Protein AF-A0A914MHH0-F1 (afdb_monomer_lite)

Sequence (334 aa):
MDLPPDKMRTLRNCDLKKKWDLVCDQRKFSVDHSVPDPSIYLEKLKIYMDRKTLKKKKKYLSGESSTTLLKHIEISLRTNTIDWVRAFLAPQCDGLRVLVDYISFLQDSLFAVLINSSEENGIVPSSSNPDLSYSQTAVNIQFINSSTNVSSGGGQQQQGGGGGTHNQLGTSGGSSTCSLQTNLNNNTNTTMNSSIYSNNRDDLSFTSGKLKNSHNSRKLYSSSKGIDHIDDDIHVGICCLRALLNNKFGVVAVFSNRQAIYCIVRAILHPSFKTKALVLDMLSAIVTLTDGHELVLGAFNKFRSAYNEIFRFQTLVRCFKCPGVNVDFLASCI

Radius of gyration: 26.34 Å; chains: 1; bounding box: 65×80×74 Å

Organism: Meloidogyne incognita (NCBI:txid6306)

pLDDT: mean 71.49, std 29.04, range [21.94, 98.62]

InterPro domains:
  IPR010473 Formin, GTPase-binding domain [PF06371] (1-104)
  IPR010473 Formin, GTPase-binding domain [PF06371] (233-287)
  IPR010473 Formin, GTPase-binding domain [SM01140] (1-288)
  IPR011989 Armadillo-like helical [G3DSA:1.25.10.10] (2-147)
  IPR011989 Armadillo-like helical [G3DSA:1.25.10.10] (171-334)
  IPR014768 Rho GTPase-binding/formin homology 3 (GBD/FH3) domain [PS51232] (1-334)
  IPR016024 Armadillo-type fold [SSF48371] (1-333)
  IPR043592 Formin-like protein, animal [PTHR45857] (1-334)

Foldseek 3Di:
DQDDPVVVVVLVPDDPVVVVVVVVVVVVCVVVPVQDQLQLLLVLLVCLLDPVSCVVCVVVCVPDALLNSLVSLLCCLQPHDLVSVVRCCPPVNVNVVSLLVSLVSLLVVVVVVQQVVVVVPDDDDDDDDPPDPPDDDFRPRDQDAPDDPPDDDDDDDDDDDDDDDDDDDDDDDDDDDDDDDDDDDDDDDDDDDDDDDDDDDDDDDDDDDDDDDDPPPPPPPPDDPHNPCSLSSSLSSLSSLVSLCSHPNSVVVLLVDLSSLLSLVSQCSRNDLVSVLSSLLVLVVQCPDVVSVVSNVVSQVVVCVVRVPPDRCPSVVVLLPDPPRDPSSVVSSD

Secondary structure (DSSP, 8-state):
----HHHHHHHHTS-HHHHHHHHHHHHHHHHH--PPPHHHHHHHHHHHH-HHHHHHHTTTTTT--HHHHHHHHHHHHHHS-HHHHHHHHSTTT-HHHHHHHHHHHHHHHHHHHHHHHHHHT---------S------S----------------------------------------------------------------------------TTGGGSSS--TT---HHHHHHHHHHHHHHHHTSHHHHHHHHH-HHHHHHHHHGGGSS-HHHHHHHHHHHHHHHTSTTHHHHHHHHHHHHHHHTT-SSTTHHHHHHHT-TT--HHHHHHH-

Structure (mmCIF, N/CA/C/O backbone):
data_AF-A0A914MHH0-F1
#
_entry.id   AF-A0A914MHH0-F1
#
loop_
_atom_site.group_PDB
_atom_site.id
_atom_site.type_symbol
_atom_site.label_atom_id
_atom_site.label_alt_id
_atom_site.label_comp_id
_atom_site.label_asym_id
_atom_site.label_entity_id
_atom_site.label_seq_id
_atom_site.pdbx_PDB_ins_code
_atom_site.Cartn_x
_atom_site.Cartn_y
_atom_site.Cartn_z
_atom_site.occupancy
_atom_site.B_iso_or_equiv
_atom_site.auth_seq_id
_atom_site.auth_comp_id
_atom_site.auth_asym_id
_atom_site.auth_atom_id
_atom_site.pdbx_PDB_model_num
ATOM 1 N N . MET A 1 1 ? 14.169 0.284 -15.286 1.00 74.25 1 MET A N 1
ATOM 2 C CA . MET A 1 1 ? 12.928 0.755 -15.932 1.00 74.25 1 MET A CA 1
ATOM 3 C C . MET A 1 1 ? 11.745 -0.219 -15.817 1.00 74.25 1 MET A C 1
ATOM 5 O O . MET A 1 1 ? 10.660 0.224 -16.135 1.00 74.25 1 MET A O 1
ATOM 9 N N . ASP A 1 2 ? 11.906 -1.492 -15.405 1.00 79.69 2 ASP A N 1
ATOM 10 C CA . ASP A 1 2 ? 10.804 -2.477 -15.202 1.00 79.69 2 ASP A CA 1
ATOM 11 C C . ASP A 1 2 ? 9.651 -2.411 -16.232 1.00 79.69 2 ASP A C 1
ATOM 13 O O . ASP A 1 2 ? 8.482 -2.244 -15.903 1.00 79.69 2 ASP A O 1
ATOM 17 N N . LEU A 1 3 ? 10.007 -2.453 -17.521 1.00 85.06 3 LEU A N 1
ATOM 18 C CA . LEU A 1 3 ? 9.061 -2.218 -18.611 1.00 85.06 3 LEU A CA 1
ATOM 19 C C . LEU A 1 3 ? 8.320 -3.504 -19.011 1.00 85.06 3 LEU A C 1
ATOM 21 O O . LEU A 1 3 ? 8.966 -4.548 -19.137 1.00 85.06 3 LEU A O 1
ATOM 25 N N . PRO A 1 4 ? 7.015 -3.419 -19.338 1.00 86.69 4 PRO A N 1
ATOM 26 C CA . PRO A 1 4 ? 6.286 -4.515 -19.967 1.00 86.69 4 PRO A CA 1
ATOM 27 C C . PRO A 1 4 ? 6.939 -4.976 -21.284 1.00 86.69 4 PRO A C 1
ATOM 29 O O . PRO A 1 4 ? 7.529 -4.146 -21.993 1.00 86.69 4 PRO A O 1
ATOM 32 N N . PRO A 1 5 ? 6.788 -6.260 -21.672 1.00 87.69 5 PRO A N 1
ATOM 33 C CA . PRO A 1 5 ? 7.400 -6.812 -22.884 1.00 87.69 5 PRO A CA 1
ATOM 34 C C . PRO A 1 5 ? 7.081 -6.025 -24.160 1.00 87.69 5 PRO A C 1
ATOM 36 O O . PRO A 1 5 ? 7.959 -5.826 -24.997 1.00 87.69 5 PRO A O 1
ATOM 39 N N . ASP A 1 6 ? 5.857 -5.520 -24.298 1.00 88.00 6 ASP A N 1
ATOM 40 C CA . ASP A 1 6 ? 5.432 -4.776 -25.490 1.00 88.00 6 ASP A CA 1
ATOM 41 C C . ASP A 1 6 ? 6.139 -3.428 -25.606 1.00 88.00 6 ASP A C 1
ATOM 43 O O . ASP A 1 6 ? 6.690 -3.100 -26.656 1.00 88.00 6 ASP A O 1
ATOM 47 N N . LYS A 1 7 ? 6.243 -2.687 -24.496 1.00 89.31 7 LYS A N 1
ATOM 48 C CA . LYS A 1 7 ? 6.995 -1.424 -24.457 1.00 89.31 7 LYS A CA 1
ATOM 49 C C . LYS A 1 7 ? 8.484 -1.655 -24.721 1.00 89.31 7 LYS A C 1
ATOM 51 O O . LYS A 1 7 ? 9.129 -0.845 -25.384 1.00 89.31 7 LYS A O 1
ATOM 56 N N . MET A 1 8 ? 9.029 -2.779 -24.251 1.00 89.56 8 MET A N 1
ATOM 57 C CA . MET A 1 8 ? 10.409 -3.169 -24.539 1.00 89.56 8 MET A CA 1
ATOM 58 C C . MET A 1 8 ? 10.618 -3.478 -26.027 1.00 89.56 8 MET A C 1
ATOM 60 O O . MET A 1 8 ? 11.634 -3.066 -26.585 1.00 89.56 8 MET A O 1
ATOM 64 N N . ARG A 1 9 ? 9.669 -4.160 -26.682 1.00 91.50 9 ARG A N 1
ATOM 65 C CA . ARG A 1 9 ? 9.704 -4.410 -28.133 1.00 91.50 9 ARG A CA 1
ATOM 66 C C . ARG A 1 9 ? 9.695 -3.104 -28.924 1.00 91.50 9 ARG A C 1
ATOM 68 O O . ARG A 1 9 ? 10.544 -2.929 -29.793 1.00 91.50 9 ARG A O 1
ATOM 75 N N . THR A 1 10 ? 8.833 -2.155 -28.562 1.00 90.44 10 THR A N 1
ATOM 76 C CA . THR A 1 10 ? 8.811 -0.823 -29.187 1.00 90.44 10 THR A CA 1
ATOM 77 C C . THR A 1 10 ? 10.157 -0.110 -29.055 1.00 90.44 10 THR A C 1
ATOM 79 O O . THR A 1 10 ? 10.695 0.363 -30.052 1.00 90.44 10 THR A O 1
ATOM 82 N N . LEU A 1 11 ? 10.760 -0.100 -27.858 1.00 89.12 11 LEU A N 1
ATOM 83 C CA . LEU A 1 11 ? 12.078 0.516 -27.640 1.00 89.12 11 LEU A CA 1
ATOM 84 C C . LEU A 1 11 ? 13.208 -0.177 -28.414 1.00 89.12 11 LEU A C 1
ATOM 86 O O . LEU A 1 11 ? 14.137 0.485 -28.881 1.00 89.12 11 LEU A O 1
ATOM 90 N N . ARG A 1 12 ? 13.143 -1.504 -28.588 1.00 90.44 12 ARG A N 1
ATOM 91 C CA . ARG A 1 12 ? 14.119 -2.246 -29.404 1.00 90.44 12 ARG A CA 1
ATOM 92 C C . ARG A 1 12 ? 14.071 -1.841 -30.873 1.00 90.44 12 ARG A C 1
ATOM 94 O O . ARG A 1 12 ? 15.119 -1.866 -31.513 1.00 90.44 12 ARG A O 1
ATOM 101 N N . ASN A 1 13 ? 12.919 -1.406 -31.370 1.00 91.94 13 ASN A N 1
ATOM 102 C CA . ASN A 1 13 ? 12.745 -0.986 -32.759 1.00 91.94 13 ASN A CA 1
ATOM 103 C C . ASN A 1 13 ? 13.069 0.500 -32.996 1.00 91.94 13 ASN A C 1
ATOM 105 O O . ASN A 1 13 ? 13.054 0.944 -34.137 1.00 91.94 13 ASN A O 1
ATOM 109 N N . CYS A 1 14 ? 13.385 1.277 -31.954 1.00 90.56 14 CYS A N 1
ATOM 110 C CA . CYS A 1 14 ? 13.769 2.679 -32.116 1.00 90.56 14 CYS A CA 1
ATOM 111 C C . CYS A 1 14 ? 15.132 2.852 -32.806 1.00 90.56 14 CYS A C 1
ATOM 113 O O . CYS A 1 14 ? 16.043 2.027 -32.657 1.00 90.56 14 CYS A O 1
ATOM 115 N N . ASP A 1 15 ? 15.277 3.994 -33.481 1.00 94.56 15 ASP A N 1
ATOM 116 C CA . ASP A 1 15 ? 16.518 4.437 -34.117 1.00 94.56 15 ASP A CA 1
ATOM 117 C C . ASP A 1 15 ? 17.686 4.460 -33.123 1.00 94.56 15 ASP A C 1
ATOM 119 O O . ASP A 1 15 ? 17.524 4.802 -31.945 1.00 94.56 15 ASP A O 1
ATOM 123 N N . LEU A 1 16 ? 18.891 4.150 -33.608 1.00 93.31 16 LEU A N 1
ATOM 124 C CA . LEU A 1 16 ? 20.086 4.067 -32.764 1.00 93.31 16 LEU A CA 1
ATOM 125 C C . LEU A 1 16 ? 20.397 5.396 -32.053 1.00 93.31 16 LEU A C 1
ATOM 127 O O . LEU A 1 16 ? 20.808 5.387 -30.896 1.00 93.31 16 LEU A O 1
ATOM 131 N N . LYS A 1 17 ? 20.115 6.534 -32.704 1.00 94.06 17 LYS A N 1
ATOM 132 C CA . LYS A 1 17 ? 20.282 7.873 -32.122 1.00 94.06 17 LYS A CA 1
ATOM 133 C C . LYS A 1 17 ? 19.394 8.084 -30.892 1.00 94.06 17 LYS A C 1
ATOM 135 O O . LYS A 1 17 ? 19.901 8.430 -29.836 1.00 94.06 17 LYS A O 1
ATOM 140 N N . LYS A 1 18 ? 18.101 7.759 -30.990 1.00 92.50 18 LYS A N 1
ATOM 141 C CA . LYS A 1 18 ? 17.155 7.878 -29.865 1.00 92.50 18 LYS A CA 1
ATOM 142 C C . LYS A 1 18 ? 17.529 6.958 -28.702 1.00 92.50 18 LYS A C 1
ATOM 144 O O . LYS A 1 18 ? 17.364 7.327 -27.545 1.00 92.50 18 LYS A O 1
ATOM 149 N N . LYS A 1 19 ? 18.047 5.760 -29.001 1.00 93.00 19 LYS A N 1
ATOM 150 C CA . LYS A 1 19 ? 18.575 4.847 -27.973 1.00 93.00 19 LYS A CA 1
ATOM 151 C C . LYS A 1 19 ? 19.789 5.443 -27.263 1.00 93.00 19 LYS A C 1
ATOM 153 O O . LYS A 1 19 ? 19.888 5.311 -26.049 1.00 93.00 19 LYS A O 1
ATOM 158 N N . TRP A 1 20 ? 20.693 6.086 -28.002 1.00 93.06 20 TRP A N 1
ATOM 159 C CA . TRP A 1 20 ? 21.859 6.749 -27.423 1.00 93.06 20 TRP A CA 1
ATOM 160 C C . TRP A 1 20 ? 21.465 7.944 -26.552 1.00 93.06 20 TRP A C 1
ATOM 162 O O . TRP A 1 20 ? 21.925 8.035 -25.416 1.00 93.06 20 TRP A O 1
ATOM 172 N N . ASP A 1 21 ? 20.545 8.784 -27.032 1.00 92.88 21 ASP A N 1
ATOM 173 C CA . ASP A 1 21 ? 20.006 9.912 -26.266 1.00 92.88 21 ASP A CA 1
ATOM 174 C C . ASP A 1 21 ? 19.398 9.425 -24.936 1.00 92.88 21 ASP A C 1
ATOM 176 O O . ASP A 1 21 ? 19.736 9.944 -23.873 1.00 92.88 21 ASP A O 1
ATOM 180 N N . LEU A 1 22 ? 18.623 8.331 -24.962 1.00 90.88 22 LEU A N 1
ATOM 181 C CA . LEU A 1 22 ? 18.063 7.705 -23.757 1.00 90.88 22 LEU A CA 1
ATOM 182 C C . LEU A 1 22 ? 19.142 7.230 -22.765 1.00 90.88 22 LEU A C 1
ATOM 184 O O . LEU A 1 22 ? 18.973 7.365 -21.553 1.00 90.88 22 LEU A O 1
ATOM 188 N N . VAL A 1 23 ? 20.252 6.667 -23.254 1.00 90.56 23 VAL A N 1
ATOM 189 C CA . VAL A 1 23 ? 21.384 6.251 -22.404 1.00 90.56 23 VAL A CA 1
ATOM 190 C C . VAL A 1 23 ? 22.061 7.468 -21.771 1.00 90.56 23 VAL A C 1
ATOM 192 O O . VAL A 1 23 ? 22.383 7.441 -20.580 1.00 90.56 23 VAL A O 1
ATOM 195 N N . CYS A 1 24 ? 22.262 8.540 -22.541 1.00 91.06 24 CYS A N 1
ATOM 196 C CA . CYS A 1 24 ? 22.819 9.792 -22.039 1.00 91.06 24 CYS A CA 1
ATOM 197 C C . CYS A 1 24 ? 21.930 10.412 -20.956 1.00 91.06 24 CYS A C 1
ATOM 199 O O . CYS A 1 24 ? 22.440 10.782 -19.898 1.00 91.06 24 CYS A O 1
ATOM 201 N N . ASP A 1 25 ? 20.621 10.479 -21.187 1.00 88.94 25 ASP A N 1
ATOM 202 C CA . ASP A 1 25 ? 19.660 11.045 -20.239 1.00 88.94 25 ASP A CA 1
ATOM 203 C C . ASP A 1 25 ? 19.580 10.223 -18.952 1.00 88.94 25 ASP A C 1
ATOM 205 O O . ASP A 1 25 ? 19.613 10.786 -17.858 1.00 88.94 25 ASP A O 1
ATOM 209 N N . GLN A 1 26 ? 19.587 8.890 -19.055 1.00 85.12 26 GLN A N 1
ATOM 210 C CA . GLN A 1 26 ? 19.632 8.016 -17.883 1.00 85.12 26 GLN A CA 1
ATOM 211 C C . GLN A 1 26 ? 20.888 8.265 -17.039 1.00 85.12 26 GLN A C 1
ATOM 213 O O . GLN A 1 26 ? 20.809 8.306 -15.811 1.00 85.12 26 GLN A O 1
ATOM 218 N N . ARG A 1 27 ? 22.051 8.439 -17.681 1.00 83.69 27 ARG A N 1
ATOM 219 C CA . ARG A 1 27 ? 23.312 8.697 -16.977 1.00 83.69 27 ARG A CA 1
ATOM 220 C C . ARG A 1 27 ? 23.320 10.071 -16.313 1.00 83.69 27 ARG A C 1
ATOM 222 O O . ARG A 1 27 ? 23.748 10.162 -15.168 1.00 83.69 27 ARG A O 1
ATOM 229 N N . LYS A 1 28 ? 22.827 11.107 -17.000 1.00 84.00 28 LYS A N 1
ATOM 230 C CA . LYS A 1 28 ? 22.661 12.453 -16.427 1.00 84.00 28 LYS A CA 1
ATOM 231 C C . LYS A 1 28 ? 21.746 12.413 -15.209 1.00 84.00 28 LYS A C 1
ATOM 233 O O . LYS A 1 28 ? 22.135 12.883 -14.150 1.00 84.00 28 LYS A O 1
ATOM 238 N N . PHE A 1 29 ? 20.593 11.753 -15.319 1.00 78.88 29 PHE A N 1
ATOM 239 C CA . PHE A 1 29 ? 19.670 11.604 -14.197 1.00 78.88 29 PHE A CA 1
ATOM 240 C C . PHE A 1 29 ? 20.336 10.928 -12.990 1.00 78.88 29 PHE A C 1
ATOM 242 O O . PHE A 1 29 ? 20.221 11.422 -11.875 1.00 78.88 29 PHE A O 1
ATOM 249 N N . SER A 1 30 ? 21.095 9.847 -13.200 1.00 73.31 30 SER A N 1
ATOM 250 C CA . SER A 1 30 ? 21.818 9.168 -12.115 1.00 73.31 30 SER A CA 1
ATOM 251 C C . SER A 1 30 ? 22.917 10.013 -11.460 1.00 73.31 30 SER A C 1
ATOM 253 O O . SER A 1 30 ? 23.218 9.784 -10.292 1.00 73.31 30 SER A O 1
ATOM 255 N N . VAL A 1 31 ? 23.527 10.952 -12.189 1.00 72.81 31 VAL A N 1
ATOM 256 C CA . VAL A 1 31 ? 24.575 11.844 -11.661 1.00 72.81 31 VAL A CA 1
ATOM 257 C C . VAL A 1 31 ? 23.965 13.045 -10.938 1.00 72.81 31 VAL A C 1
ATOM 259 O O . VAL A 1 31 ? 24.390 13.369 -9.833 1.00 72.81 31 VAL A O 1
ATOM 262 N N . ASP A 1 32 ? 22.949 13.668 -11.532 1.00 71.88 32 ASP A N 1
ATOM 263 C CA . ASP A 1 32 ? 22.366 14.917 -11.033 1.00 71.88 32 ASP A CA 1
ATOM 264 C C . ASP A 1 32 ? 21.344 14.684 -9.907 1.00 71.88 32 ASP A C 1
ATOM 266 O O . ASP A 1 32 ? 21.132 15.555 -9.066 1.00 71.88 32 ASP A O 1
ATOM 270 N N . HIS A 1 33 ? 20.702 13.511 -9.872 1.00 69.19 33 HIS A N 1
ATOM 271 C CA . HIS A 1 33 ? 19.617 13.192 -8.940 1.00 69.19 33 HIS A CA 1
ATOM 272 C C . HIS A 1 33 ? 19.986 11.967 -8.096 1.00 69.19 33 HIS A C 1
ATOM 274 O O . HIS A 1 33 ? 19.435 10.876 -8.259 1.00 69.19 33 HIS A O 1
ATOM 280 N N . SER A 1 34 ? 20.931 12.150 -7.169 1.00 74.94 34 SER A N 1
ATOM 281 C CA . SER A 1 34 ? 21.233 11.137 -6.153 1.00 74.94 34 SER A CA 1
ATOM 282 C C . SER A 1 34 ? 20.063 11.032 -5.175 1.00 74.94 34 SER A C 1
ATOM 284 O O . SER A 1 34 ? 19.890 11.863 -4.280 1.00 74.94 34 SER A O 1
ATOM 286 N N . VAL A 1 35 ? 19.215 10.025 -5.378 1.00 80.81 35 VAL A N 1
ATOM 287 C CA . VAL A 1 35 ? 18.130 9.712 -4.448 1.00 80.81 35 VAL A CA 1
ATOM 288 C C . VAL A 1 35 ? 18.740 9.147 -3.159 1.00 80.81 35 VAL A C 1
ATOM 290 O O . VAL A 1 35 ? 19.570 8.239 -3.241 1.00 80.81 35 VAL A O 1
ATOM 293 N N . PRO A 1 36 ? 18.312 9.620 -1.974 1.00 87.50 36 PRO A N 1
ATOM 294 C CA . PRO A 1 36 ? 18.713 9.037 -0.702 1.00 87.50 36 PRO A CA 1
ATOM 295 C C . PRO A 1 36 ? 18.494 7.518 -0.642 1.00 87.50 36 PRO A C 1
ATOM 297 O O . PRO A 1 36 ? 17.533 6.971 -1.199 1.00 87.50 36 PRO A O 1
ATOM 300 N N . ASP A 1 37 ? 19.383 6.841 0.083 1.00 91.69 37 ASP A N 1
ATOM 301 C CA . ASP A 1 37 ? 19.269 5.409 0.342 1.00 91.69 37 ASP A CA 1
ATOM 302 C C . ASP A 1 37 ? 17.953 5.087 1.087 1.00 91.69 37 ASP A C 1
ATOM 304 O O . ASP A 1 37 ? 17.556 5.851 1.979 1.00 91.69 37 ASP A O 1
ATOM 308 N N . PRO A 1 38 ? 17.273 3.963 0.769 1.00 94.81 38 PRO A N 1
ATOM 309 C CA . PRO A 1 38 ? 16.060 3.533 1.462 1.00 94.81 38 PRO A CA 1
ATOM 310 C C . PRO A 1 38 ? 16.153 3.580 2.992 1.00 94.81 38 PRO A C 1
ATOM 312 O O . PRO A 1 38 ? 15.187 3.963 3.657 1.00 94.81 38 PRO A O 1
ATOM 315 N N . SER A 1 39 ? 17.311 3.230 3.562 1.00 94.19 39 SER A N 1
ATOM 316 C CA . SER A 1 39 ? 17.534 3.188 5.011 1.00 94.19 39 SER A CA 1
ATOM 317 C C . SER A 1 39 ? 17.283 4.531 5.701 1.00 94.19 39 SER A C 1
ATOM 319 O O . SER A 1 39 ? 16.745 4.547 6.809 1.00 94.19 39 SER A O 1
ATOM 321 N N . ILE A 1 40 ? 17.575 5.651 5.032 1.00 93.56 40 ILE A N 1
ATOM 322 C CA . ILE A 1 40 ? 17.387 7.006 5.570 1.00 93.56 40 ILE A CA 1
ATOM 323 C C . ILE A 1 40 ? 15.898 7.276 5.807 1.00 93.56 40 ILE A C 1
ATOM 325 O O . ILE A 1 40 ? 15.501 7.774 6.865 1.00 93.56 40 ILE A O 1
ATOM 329 N N . TYR A 1 41 ? 15.053 6.913 4.841 1.00 95.19 41 TYR A N 1
ATOM 330 C CA . TYR A 1 41 ? 13.606 7.059 4.974 1.00 95.19 41 TYR A CA 1
ATOM 331 C C . TYR A 1 41 ? 13.049 6.142 6.068 1.00 95.19 41 TYR A C 1
ATOM 333 O O . TYR A 1 41 ? 12.217 6.559 6.876 1.00 95.19 41 TYR A O 1
ATOM 341 N N . LEU A 1 42 ? 13.537 4.902 6.126 1.00 95.50 42 LEU A N 1
ATOM 342 C CA . LEU A 1 42 ? 13.076 3.894 7.080 1.00 95.50 42 LEU A CA 1
ATOM 343 C C . LEU A 1 42 ? 13.483 4.211 8.523 1.00 95.50 42 LEU A C 1
ATOM 345 O O . LEU A 1 42 ? 12.706 3.948 9.441 1.00 95.50 42 LEU A O 1
ATOM 349 N N . GLU A 1 43 ? 14.663 4.794 8.753 1.00 93.44 43 GLU A N 1
ATOM 350 C CA . GLU A 1 43 ? 15.066 5.251 10.087 1.00 93.44 43 GLU A CA 1
ATOM 351 C C . GLU A 1 43 ? 14.124 6.349 10.590 1.00 93.44 43 GLU A C 1
ATOM 353 O O . GLU A 1 43 ? 13.625 6.267 11.715 1.00 93.44 43 GLU A O 1
ATOM 358 N N . LYS A 1 44 ? 13.809 7.334 9.740 1.00 93.06 44 LYS A N 1
ATOM 359 C CA . LYS A 1 44 ? 12.828 8.373 10.070 1.00 93.06 44 LYS A CA 1
ATOM 360 C C . LYS A 1 44 ? 11.445 7.780 10.342 1.00 93.06 44 LYS A C 1
ATOM 362 O O . LYS A 1 44 ? 10.816 8.153 11.329 1.00 93.06 44 LYS A O 1
ATOM 367 N N . LEU A 1 45 ? 10.992 6.820 9.530 1.00 93.56 45 LEU A N 1
ATOM 368 C CA . LEU A 1 45 ? 9.680 6.188 9.698 1.00 93.56 45 LEU A CA 1
ATOM 369 C C . LEU A 1 45 ? 9.566 5.459 11.047 1.00 93.56 45 LEU A C 1
ATOM 371 O O . LEU A 1 45 ? 8.571 5.616 11.754 1.00 93.56 45 LEU A O 1
ATOM 375 N N . LYS A 1 46 ? 10.626 4.753 11.467 1.00 92.94 46 LYS A N 1
ATOM 376 C CA . LYS A 1 46 ? 10.705 4.101 12.788 1.00 92.94 46 LYS A CA 1
ATOM 377 C C . LYS A 1 46 ? 10.578 5.096 13.947 1.00 92.94 46 LYS A C 1
ATOM 379 O O . LYS A 1 46 ? 9.991 4.759 14.972 1.00 92.94 46 LYS A O 1
ATOM 384 N N . ILE A 1 47 ? 11.080 6.326 13.798 1.00 91.69 47 ILE A N 1
ATOM 385 C CA . ILE A 1 47 ? 10.955 7.372 14.830 1.00 91.69 47 ILE A CA 1
ATOM 386 C C . ILE A 1 47 ? 9.489 7.790 15.024 1.00 91.69 47 ILE A C 1
ATOM 388 O O . ILE A 1 47 ? 9.078 8.047 16.156 1.00 91.69 47 ILE A O 1
ATOM 392 N N . TYR A 1 48 ? 8.680 7.824 13.959 1.00 89.50 48 TYR A N 1
ATOM 393 C CA . TYR A 1 48 ? 7.250 8.143 14.075 1.00 89.50 48 TYR A CA 1
ATOM 394 C C . TYR A 1 48 ? 6.435 7.047 14.775 1.00 89.50 48 TYR A C 1
ATOM 396 O O . TYR A 1 48 ? 5.381 7.349 15.330 1.00 89.50 48 TYR A O 1
ATOM 404 N N . MET A 1 49 ? 6.918 5.800 14.802 1.00 88.00 49 MET A N 1
ATOM 405 C CA . MET A 1 49 ? 6.232 4.693 15.484 1.00 88.00 49 MET A CA 1
ATOM 406 C C . MET A 1 49 ? 6.338 4.767 17.010 1.00 88.00 49 MET A C 1
ATOM 408 O O . MET A 1 49 ? 5.406 4.376 17.711 1.00 88.00 49 MET A O 1
ATOM 412 N N . ASP A 1 50 ? 7.447 5.278 17.555 1.00 85.19 50 ASP A N 1
ATOM 413 C CA . ASP A 1 50 ? 7.632 5.392 19.005 1.00 85.19 50 ASP A CA 1
ATOM 414 C C . ASP A 1 50 ? 7.535 6.847 19.477 1.00 85.19 50 ASP A C 1
ATOM 416 O O . ASP A 1 50 ? 8.467 7.646 19.344 1.00 85.19 50 ASP A O 1
ATOM 420 N N . ARG A 1 51 ? 6.429 7.161 20.166 1.00 74.62 51 ARG A N 1
ATOM 421 C CA . ARG A 1 51 ? 6.159 8.477 20.769 1.00 74.62 51 ARG A CA 1
ATOM 422 C C . ARG A 1 51 ? 7.286 8.979 21.680 1.00 74.62 51 ARG A C 1
ATOM 424 O O . ARG A 1 51 ? 7.491 10.192 21.776 1.00 74.62 51 ARG A O 1
ATOM 431 N N . LYS A 1 52 ? 8.005 8.094 22.382 1.00 79.44 52 LYS A N 1
ATOM 432 C CA . LYS A 1 52 ? 9.135 8.484 23.241 1.00 79.44 52 LYS A CA 1
ATOM 433 C C . LYS A 1 52 ? 10.330 8.914 22.395 1.00 79.44 52 LYS A C 1
ATOM 435 O O . LYS A 1 52 ? 10.957 9.927 22.710 1.00 79.44 52 LYS A O 1
ATOM 440 N N . THR A 1 53 ? 10.628 8.182 21.323 1.00 80.12 53 THR A N 1
ATOM 441 C CA . THR A 1 53 ? 11.716 8.535 20.399 1.00 80.12 53 THR A CA 1
ATOM 442 C C . THR A 1 53 ? 11.397 9.783 19.588 1.00 80.12 53 THR A C 1
ATOM 444 O O . THR A 1 53 ? 12.272 10.636 19.459 1.00 80.12 53 THR A O 1
ATOM 447 N N . LEU A 1 54 ? 10.145 9.965 19.160 1.00 81.25 54 LEU A N 1
ATOM 448 C CA . LEU A 1 54 ? 9.688 11.139 18.418 1.00 81.25 54 LEU A CA 1
ATOM 449 C C . LEU A 1 54 ? 9.962 12.443 19.181 1.00 81.25 54 LEU A C 1
ATOM 451 O O . LEU A 1 54 ? 10.477 13.406 18.617 1.00 81.25 54 LEU A O 1
ATOM 455 N N . LYS A 1 55 ? 9.698 12.462 20.496 1.00 78.44 55 LYS A N 1
ATOM 456 C CA . LYS A 1 55 ? 9.994 13.624 21.355 1.00 78.44 55 LYS A CA 1
ATOM 457 C C . LYS A 1 55 ? 11.493 13.913 21.464 1.00 78.44 55 LYS A C 1
ATOM 459 O O . LYS A 1 55 ? 11.880 15.076 21.495 1.00 78.44 55 LYS A O 1
ATOM 464 N N . LYS A 1 56 ? 12.331 12.872 21.515 1.00 82.38 56 LYS A N 1
ATOM 465 C CA . LYS A 1 56 ? 13.792 12.996 21.662 1.00 82.38 56 LYS A CA 1
ATOM 466 C C . LYS A 1 56 ? 14.490 13.365 20.351 1.00 82.38 56 LYS A C 1
ATOM 468 O O . LYS A 1 56 ? 15.421 14.162 20.358 1.00 82.38 56 LYS A O 1
ATOM 473 N N . LYS A 1 57 ? 14.038 12.802 19.230 1.00 82.81 57 LYS A N 1
ATOM 474 C CA . LYS A 1 57 ? 14.665 12.925 17.906 1.00 82.81 57 LYS A CA 1
ATOM 475 C C . LYS A 1 57 ? 13.934 13.892 16.967 1.00 82.81 57 LYS A C 1
ATOM 477 O O . LYS A 1 57 ? 14.211 13.901 15.775 1.00 82.81 57 LYS A O 1
ATOM 482 N N . LYS A 1 58 ? 13.059 14.770 17.472 1.00 79.38 58 LYS A N 1
ATOM 483 C CA . LYS A 1 58 ? 12.311 15.729 16.634 1.00 79.38 58 LYS A CA 1
ATOM 484 C C . LYS A 1 58 ? 13.205 16.591 15.727 1.00 79.38 58 LYS A C 1
ATOM 486 O O . LYS A 1 58 ? 12.827 16.868 14.596 1.00 79.38 58 LYS A O 1
ATOM 491 N N . LYS A 1 59 ? 14.401 16.978 16.194 1.00 81.69 59 LYS A N 1
ATOM 492 C CA . LYS A 1 59 ? 15.384 17.728 15.386 1.00 81.69 59 LYS A CA 1
ATOM 493 C C . LYS A 1 59 ? 15.926 16.923 14.196 1.00 81.69 59 LYS A C 1
ATOM 495 O O . LYS A 1 59 ? 16.184 17.509 13.157 1.00 81.69 59 LYS A O 1
ATOM 500 N N . TYR A 1 60 ? 16.063 15.602 14.335 1.00 82.19 60 TYR A N 1
ATOM 501 C CA . TYR A 1 60 ? 16.569 14.711 13.280 1.00 82.19 60 TYR A CA 1
ATOM 502 C C . TYR A 1 60 ? 15.582 14.558 12.111 1.00 82.19 60 TYR A C 1
ATOM 504 O O . TYR A 1 60 ? 15.982 14.298 10.983 1.00 82.19 60 TYR A O 1
ATOM 512 N N . LEU A 1 61 ? 14.288 14.768 12.362 1.00 83.00 61 LEU A N 1
ATOM 513 C CA . LEU A 1 61 ? 13.257 14.750 11.323 1.00 83.00 61 LEU A CA 1
ATOM 514 C C . LEU A 1 61 ? 13.275 16.008 10.442 1.00 83.00 61 LEU A C 1
ATOM 516 O O . LEU A 1 61 ? 12.530 16.077 9.472 1.00 83.00 61 LEU A O 1
ATOM 520 N N . SER A 1 62 ? 14.099 17.009 10.771 1.00 81.12 62 SER A N 1
ATOM 521 C CA . SER A 1 62 ? 14.252 18.250 9.998 1.00 81.12 62 SER A CA 1
ATOM 522 C C . SER A 1 62 ? 12.935 18.989 9.714 1.00 81.12 62 SER A C 1
ATOM 524 O O . SER A 1 62 ? 12.834 19.727 8.741 1.00 81.12 62 SER A O 1
ATOM 526 N N . GLY A 1 63 ? 11.912 18.792 10.553 1.00 80.56 63 GLY A N 1
ATOM 527 C CA . GLY A 1 63 ? 10.582 19.382 10.362 1.00 80.56 63 GLY A CA 1
ATOM 528 C C . GLY A 1 63 ? 9.722 18.718 9.280 1.00 80.56 63 GLY A C 1
ATOM 529 O O . GLY A 1 63 ? 8.612 19.185 9.045 1.00 80.56 63 GLY A O 1
ATOM 530 N N . GLU A 1 64 ? 10.189 17.636 8.653 1.00 87.94 64 GLU A N 1
ATOM 531 C CA . GLU A 1 64 ? 9.388 16.815 7.741 1.00 87.94 64 GLU A CA 1
ATOM 532 C C . GLU A 1 64 ? 8.217 16.171 8.510 1.00 87.94 64 GLU A C 1
ATOM 534 O O . GLU A 1 64 ? 8.346 15.831 9.691 1.00 87.94 64 GLU A O 1
ATOM 539 N N . SER A 1 65 ? 7.050 16.037 7.875 1.00 90.75 65 SER A N 1
ATOM 540 C CA . SER A 1 65 ? 5.905 15.310 8.441 1.00 90.75 65 SER A CA 1
ATOM 541 C C . SER A 1 65 ? 5.953 13.832 8.046 1.00 90.75 65 SER A C 1
ATOM 543 O O . SER A 1 65 ? 6.578 13.469 7.045 1.00 90.75 65 SER A O 1
ATOM 545 N N . SER A 1 66 ? 5.257 12.973 8.797 1.00 92.81 66 SER A N 1
ATOM 546 C CA . SER A 1 66 ? 5.122 11.550 8.456 1.00 92.81 66 SER A CA 1
ATOM 547 C C . SER A 1 66 ? 4.521 11.346 7.062 1.00 92.81 66 SER A C 1
ATOM 549 O O . SER A 1 66 ? 5.030 10.542 6.283 1.00 92.81 66 SER A O 1
ATOM 551 N N . THR A 1 67 ? 3.512 12.141 6.703 1.00 94.00 67 THR A N 1
ATOM 552 C CA . THR A 1 67 ? 2.844 12.071 5.398 1.00 94.00 67 THR A CA 1
ATOM 553 C C . THR A 1 67 ? 3.776 12.434 4.252 1.00 94.00 67 THR A C 1
ATOM 555 O O . THR A 1 67 ? 3.779 11.767 3.218 1.00 94.00 67 THR A O 1
ATOM 558 N N . THR A 1 68 ? 4.589 13.482 4.411 1.00 94.06 68 THR A N 1
ATOM 559 C CA . THR A 1 68 ? 5.565 13.884 3.389 1.00 94.06 68 THR A CA 1
ATOM 560 C C . THR A 1 68 ? 6.651 12.825 3.232 1.00 94.06 68 THR A C 1
ATOM 562 O O . THR A 1 68 ? 6.973 12.448 2.106 1.00 94.06 68 THR A O 1
ATOM 565 N N . LEU A 1 69 ? 7.137 12.266 4.344 1.00 95.06 69 LEU A N 1
ATOM 566 C CA . LEU A 1 69 ? 8.091 11.163 4.322 1.00 95.06 69 LEU A CA 1
ATOM 567 C C . LEU A 1 69 ? 7.532 9.943 3.571 1.00 95.06 69 LEU A C 1
ATOM 569 O O . LEU A 1 69 ? 8.205 9.387 2.704 1.00 95.06 69 LEU A O 1
ATOM 573 N N . LEU A 1 70 ? 6.290 9.547 3.861 1.00 96.56 70 LEU A N 1
ATOM 574 C CA . LEU A 1 70 ? 5.615 8.459 3.155 1.00 96.56 70 LEU A CA 1
ATOM 575 C C . LEU A 1 70 ? 5.425 8.760 1.666 1.00 96.56 70 LEU A C 1
ATOM 577 O O . LEU A 1 70 ? 5.612 7.864 0.848 1.00 96.56 70 LEU A O 1
ATOM 581 N N . LYS A 1 71 ? 5.108 10.006 1.293 1.00 96.56 71 LYS A N 1
ATOM 582 C CA . LYS A 1 71 ? 5.019 10.416 -0.118 1.00 96.56 71 LYS A CA 1
ATOM 583 C C . LYS A 1 71 ? 6.370 10.288 -0.818 1.00 96.56 71 LYS A C 1
ATOM 585 O O . LYS A 1 71 ? 6.421 9.795 -1.939 1.00 96.56 71 LYS A O 1
ATOM 590 N N . HIS A 1 72 ? 7.468 10.664 -0.163 1.00 96.06 72 HIS A N 1
ATOM 591 C CA . HIS A 1 72 ? 8.810 10.463 -0.714 1.00 96.06 72 HIS A CA 1
ATOM 592 C C . HIS A 1 72 ? 9.134 8.976 -0.916 1.00 96.06 72 HIS A C 1
ATOM 594 O O . HIS A 1 72 ? 9.716 8.618 -1.943 1.00 96.06 72 HIS A O 1
ATOM 600 N N . ILE A 1 73 ? 8.715 8.107 0.012 1.00 97.31 73 ILE A N 1
ATOM 601 C CA . ILE A 1 73 ? 8.843 6.649 -0.133 1.00 97.31 73 ILE A CA 1
ATOM 602 C C . ILE A 1 73 ? 7.990 6.142 -1.307 1.00 97.31 73 ILE A C 1
ATOM 604 O O . ILE A 1 73 ? 8.510 5.413 -2.146 1.00 97.31 73 ILE A O 1
ATOM 608 N N . GLU A 1 74 ? 6.716 6.541 -1.408 1.00 97.81 74 GLU A N 1
ATOM 609 C CA . GLU A 1 74 ? 5.812 6.144 -2.503 1.00 97.81 74 GLU A CA 1
ATOM 610 C C . GLU A 1 74 ? 6.394 6.507 -3.866 1.00 97.81 74 GLU A C 1
ATOM 612 O O . GLU A 1 74 ? 6.505 5.649 -4.744 1.00 97.81 74 GLU A O 1
ATOM 617 N N . ILE A 1 75 ? 6.814 7.766 -4.021 1.00 95.75 75 ILE A N 1
ATOM 618 C CA . ILE A 1 75 ? 7.389 8.265 -5.267 1.00 95.75 75 ILE A CA 1
ATOM 619 C C . ILE A 1 75 ? 8.639 7.451 -5.597 1.00 95.75 75 ILE A C 1
ATOM 621 O O . ILE A 1 75 ? 8.755 6.939 -6.708 1.00 95.75 75 ILE A O 1
ATOM 625 N N . SER A 1 76 ? 9.526 7.252 -4.618 1.00 95.56 76 SER A N 1
ATOM 626 C CA . SER A 1 76 ? 10.764 6.492 -4.805 1.00 95.56 76 SER A CA 1
ATOM 627 C C . SER A 1 76 ? 10.508 5.049 -5.239 1.00 95.56 76 SER A C 1
ATOM 629 O O . SER A 1 76 ? 11.166 4.561 -6.156 1.00 95.56 76 SER A O 1
ATOM 631 N N . LEU A 1 77 ? 9.515 4.378 -4.649 1.00 96.62 77 LEU A N 1
ATOM 632 C CA . LEU A 1 77 ? 9.121 3.018 -5.029 1.00 96.62 77 LEU A CA 1
ATOM 633 C C . LEU A 1 77 ? 8.579 2.939 -6.462 1.00 96.62 77 LEU A C 1
ATOM 635 O O . LEU A 1 77 ? 8.776 1.928 -7.134 1.00 96.62 77 LEU A O 1
ATOM 639 N N . ARG A 1 78 ? 7.903 3.991 -6.936 1.00 94.88 78 ARG A N 1
ATOM 640 C CA . ARG A 1 78 ? 7.266 4.023 -8.258 1.00 94.88 78 ARG A CA 1
ATOM 641 C C . ARG A 1 78 ? 8.193 4.492 -9.379 1.00 94.88 78 ARG A C 1
ATOM 643 O O . ARG A 1 78 ? 8.043 4.022 -10.505 1.00 94.88 78 ARG A O 1
ATOM 650 N N . THR A 1 79 ? 9.089 5.445 -9.122 1.00 92.00 79 THR A N 1
ATOM 651 C CA . THR A 1 79 ? 9.841 6.137 -10.188 1.00 92.00 79 THR A CA 1
ATOM 652 C C . THR A 1 79 ? 11.322 5.801 -10.246 1.00 92.00 79 THR A C 1
ATOM 654 O O . THR A 1 79 ? 11.937 6.032 -11.286 1.00 92.00 79 THR A O 1
ATOM 657 N N . ASN A 1 80 ? 11.917 5.275 -9.173 1.00 90.56 80 ASN A N 1
ATOM 658 C CA . ASN A 1 80 ? 13.354 5.011 -9.163 1.00 90.56 80 ASN A CA 1
ATOM 659 C C . ASN A 1 80 ? 13.722 3.711 -9.878 1.00 90.56 80 ASN A C 1
ATOM 661 O O . ASN A 1 80 ? 12.896 2.970 -10.418 1.00 90.56 80 ASN A O 1
ATOM 665 N N . THR A 1 81 ? 15.026 3.440 -9.904 1.00 90.06 81 THR A N 1
ATOM 666 C CA . THR A 1 81 ? 15.552 2.201 -10.453 1.00 90.06 81 THR A CA 1
ATOM 667 C C . THR A 1 81 ? 15.020 1.000 -9.680 1.00 90.06 81 THR A C 1
ATOM 669 O O . THR A 1 81 ? 14.725 1.044 -8.486 1.00 90.06 81 THR A O 1
ATOM 672 N N . ILE A 1 82 ? 14.959 -0.129 -10.378 1.00 90.31 82 ILE A N 1
ATOM 673 C CA . ILE A 1 82 ? 14.573 -1.395 -9.765 1.00 90.31 82 ILE A CA 1
ATOM 674 C C . ILE A 1 82 ? 15.533 -1.816 -8.646 1.00 90.31 82 ILE A C 1
ATOM 676 O O . ILE A 1 82 ? 15.136 -2.518 -7.722 1.00 90.31 82 ILE A O 1
ATOM 680 N N . ASP A 1 83 ? 16.782 -1.358 -8.709 1.00 91.62 83 ASP A N 1
ATOM 681 C CA . ASP A 1 83 ? 17.790 -1.613 -7.687 1.00 91.62 83 ASP A CA 1
ATOM 682 C C . ASP A 1 83 ? 17.504 -0.846 -6.395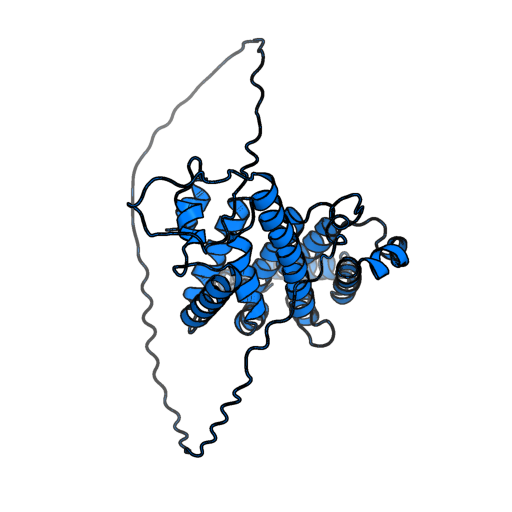 1.00 91.62 83 ASP A C 1
ATOM 684 O O . ASP A 1 83 ? 17.742 -1.387 -5.320 1.00 91.62 83 ASP A O 1
ATOM 688 N N . TRP A 1 84 ? 16.888 0.340 -6.472 1.00 94.19 84 TRP A N 1
ATOM 689 C CA . TRP A 1 84 ? 16.394 1.040 -5.283 1.00 94.19 84 TRP A CA 1
ATOM 690 C C . TRP A 1 84 ? 15.308 0.217 -4.575 1.00 94.19 84 TRP A C 1
ATOM 692 O O . TRP A 1 84 ? 15.369 0.017 -3.364 1.00 94.19 84 TRP A O 1
ATOM 702 N N . VAL A 1 85 ? 14.353 -0.347 -5.329 1.00 95.94 85 VAL A N 1
ATOM 703 C CA . VAL A 1 85 ? 13.303 -1.224 -4.771 1.00 95.94 85 VAL A CA 1
ATOM 704 C C . VAL A 1 85 ? 13.904 -2.502 -4.181 1.00 95.94 85 VAL A C 1
ATOM 706 O O . VAL A 1 85 ? 13.509 -2.928 -3.097 1.00 95.94 85 VAL A O 1
ATOM 709 N N . ARG A 1 86 ? 14.902 -3.102 -4.843 1.00 95.56 86 ARG A N 1
ATOM 710 C CA . ARG A 1 86 ? 15.636 -4.250 -4.288 1.00 95.56 86 ARG A CA 1
ATOM 711 C C . ARG A 1 86 ? 16.345 -3.899 -2.987 1.00 95.56 86 ARG A C 1
ATOM 713 O O . ARG A 1 86 ? 16.251 -4.676 -2.049 1.00 95.56 86 ARG A O 1
ATOM 720 N N . ALA A 1 87 ? 17.015 -2.751 -2.918 1.00 96.12 87 ALA A N 1
ATOM 721 C CA . ALA A 1 87 ? 17.682 -2.288 -1.705 1.00 96.12 87 ALA A CA 1
ATOM 722 C C . ALA A 1 87 ? 16.678 -2.037 -0.569 1.00 96.12 87 ALA A C 1
ATOM 724 O O . ALA A 1 87 ? 16.923 -2.445 0.563 1.00 96.12 87 ALA A O 1
ATOM 725 N N . PHE A 1 88 ? 15.514 -1.457 -0.880 1.00 97.75 88 PHE A N 1
ATOM 726 C CA . PHE A 1 88 ? 14.419 -1.266 0.073 1.00 97.75 88 PHE A CA 1
ATOM 727 C C . PHE A 1 88 ? 13.916 -2.600 0.650 1.00 97.75 88 PHE A C 1
ATOM 729 O O . PHE A 1 88 ? 13.694 -2.709 1.855 1.00 97.75 88 PHE A O 1
ATOM 736 N N . LEU A 1 89 ? 13.758 -3.622 -0.196 1.00 97.38 89 LEU A N 1
ATOM 737 C CA . LEU A 1 89 ? 13.301 -4.961 0.200 1.00 97.38 89 LEU A CA 1
ATOM 738 C C . LEU A 1 89 ? 14.414 -5.851 0.770 1.00 97.38 89 LEU A C 1
ATOM 740 O O . LEU A 1 89 ? 14.123 -6.923 1.298 1.00 97.38 89 LEU A O 1
ATOM 744 N N . ALA A 1 90 ? 15.678 -5.444 0.649 1.00 95.75 90 ALA A N 1
ATOM 745 C CA . ALA A 1 90 ? 16.805 -6.252 1.081 1.00 95.75 90 ALA A CA 1
ATOM 746 C C . ALA A 1 90 ? 16.798 -6.436 2.609 1.00 95.75 90 ALA A C 1
ATOM 748 O O . ALA A 1 90 ? 16.384 -5.520 3.328 1.00 95.75 90 ALA A O 1
ATOM 749 N N . PRO A 1 91 ? 17.322 -7.562 3.130 1.00 94.25 91 PRO A N 1
ATOM 750 C CA . PRO A 1 91 ? 17.319 -7.854 4.566 1.00 94.25 91 PRO A CA 1
ATOM 751 C C . PRO A 1 91 ? 17.941 -6.759 5.443 1.00 94.25 91 PRO A C 1
ATOM 753 O O . PRO A 1 91 ? 17.547 -6.609 6.595 1.00 94.25 91 PRO A O 1
ATOM 756 N N . GLN A 1 92 ? 18.884 -5.970 4.911 1.00 92.25 92 GLN A N 1
ATOM 757 C CA . GLN A 1 92 ? 19.486 -4.856 5.651 1.00 92.25 92 GLN A CA 1
ATOM 758 C C . GLN A 1 92 ? 18.495 -3.730 5.991 1.00 92.25 92 GLN A C 1
ATOM 760 O O . GLN A 1 92 ? 18.588 -3.118 7.053 1.00 92.25 92 GLN A O 1
ATOM 765 N N . CYS A 1 93 ? 17.560 -3.445 5.084 1.00 93.19 93 CYS A N 1
ATOM 766 C CA . CYS A 1 93 ? 16.582 -2.374 5.229 1.00 93.19 93 CYS A CA 1
ATOM 767 C C . CYS A 1 93 ? 15.276 -2.923 5.793 1.00 93.19 93 CYS A C 1
ATOM 769 O O . CYS A 1 93 ? 14.659 -2.285 6.650 1.00 93.19 93 CYS A O 1
ATOM 771 N N . ASP A 1 94 ? 14.881 -4.105 5.308 1.00 95.06 94 ASP A N 1
ATOM 772 C CA . ASP A 1 94 ? 13.632 -4.782 5.639 1.00 95.06 94 ASP A CA 1
ATOM 773 C C . ASP A 1 94 ? 12.427 -3.834 5.500 1.00 95.06 94 ASP A C 1
ATOM 775 O O . ASP A 1 94 ? 11.540 -3.735 6.354 1.00 95.06 94 ASP A O 1
ATOM 779 N N . GLY A 1 95 ? 12.447 -3.047 4.418 1.00 97.75 95 GLY A N 1
ATOM 780 C CA . GLY A 1 95 ? 11.567 -1.899 4.240 1.00 97.75 95 GLY A CA 1
ATOM 781 C C . GLY A 1 95 ? 10.098 -2.283 4.171 1.00 97.75 95 GLY A C 1
ATOM 782 O O . GLY A 1 95 ? 9.257 -1.552 4.691 1.00 97.75 95 GLY A O 1
ATOM 783 N N . LEU A 1 96 ? 9.781 -3.457 3.609 1.00 98.31 96 LEU A N 1
ATOM 784 C CA . LEU A 1 96 ? 8.412 -3.970 3.595 1.00 98.31 96 LEU A CA 1
ATOM 785 C C . LEU A 1 96 ? 7.894 -4.203 5.016 1.00 98.31 96 LEU A C 1
ATOM 787 O O . LEU A 1 96 ? 6.782 -3.776 5.316 1.00 98.31 96 LEU A O 1
ATOM 791 N N . ARG A 1 97 ? 8.679 -4.835 5.900 1.00 98.00 97 ARG A N 1
ATOM 792 C CA . ARG A 1 97 ? 8.249 -5.062 7.284 1.00 98.00 97 ARG A CA 1
ATOM 793 C C . ARG A 1 97 ? 8.034 -3.743 8.010 1.00 98.00 97 ARG A C 1
ATOM 795 O O . ARG A 1 97 ? 6.978 -3.550 8.596 1.00 98.00 97 ARG A O 1
ATOM 802 N N . VAL A 1 98 ? 8.987 -2.815 7.919 1.00 98.06 98 VAL A N 1
ATOM 803 C CA . VAL A 1 98 ? 8.880 -1.501 8.578 1.00 98.06 98 VAL A CA 1
ATOM 804 C C . VAL A 1 98 ? 7.645 -0.734 8.094 1.00 98.06 98 VAL A C 1
ATOM 806 O O . VAL A 1 98 ? 6.920 -0.162 8.905 1.00 98.06 98 VAL A O 1
ATOM 809 N N . LEU A 1 99 ? 7.375 -0.747 6.785 1.00 98.50 99 LEU A N 1
ATOM 810 C CA . LEU A 1 99 ? 6.192 -0.114 6.202 1.00 98.50 99 LEU A CA 1
ATOM 811 C C . LEU A 1 99 ? 4.893 -0.767 6.700 1.00 98.50 99 LEU A C 1
ATOM 813 O O . LEU A 1 99 ? 3.961 -0.067 7.090 1.00 98.50 99 LEU A O 1
ATOM 817 N N . VAL A 1 100 ? 4.829 -2.099 6.711 1.00 98.38 100 VAL A N 1
ATOM 818 C CA . VAL A 1 100 ? 3.655 -2.859 7.170 1.00 98.38 100 VAL A CA 1
ATOM 819 C C . VAL A 1 100 ? 3.408 -2.663 8.667 1.00 98.38 100 VAL A C 1
ATOM 821 O O . VAL A 1 100 ? 2.257 -2.490 9.073 1.00 98.38 100 VAL A O 1
ATOM 824 N N . ASP A 1 101 ? 4.463 -2.636 9.481 1.00 97.81 101 ASP A N 1
ATOM 825 C CA . ASP A 1 101 ? 4.370 -2.368 10.916 1.00 97.81 101 ASP A CA 1
ATOM 826 C C . ASP A 1 101 ? 3.854 -0.939 11.162 1.00 97.81 101 ASP A C 1
ATOM 828 O O . ASP A 1 101 ? 2.975 -0.732 12.000 1.00 97.81 101 ASP A O 1
ATOM 832 N N . TYR A 1 102 ? 4.333 0.044 10.387 1.00 97.31 102 TYR A N 1
ATOM 833 C CA . TYR A 1 102 ? 3.865 1.430 10.457 1.00 97.31 102 TYR A CA 1
ATOM 834 C C . TYR A 1 102 ? 2.377 1.560 10.099 1.00 97.31 102 TYR A C 1
ATOM 836 O O . TYR A 1 102 ? 1.602 2.139 10.862 1.00 97.31 102 TYR A O 1
ATOM 844 N N . ILE A 1 103 ? 1.949 0.970 8.976 1.00 97.75 103 ILE A N 1
ATOM 845 C CA . ILE A 1 103 ? 0.536 0.965 8.560 1.00 97.75 103 ILE A CA 1
ATOM 846 C C . ILE A 1 103 ? -0.327 0.265 9.617 1.00 97.75 103 ILE A C 1
ATOM 848 O O . ILE A 1 103 ? -1.390 0.771 9.974 1.00 97.75 103 ILE A O 1
ATOM 852 N N . SER A 1 104 ? 0.133 -0.870 10.153 1.00 96.75 104 SER A N 1
ATOM 853 C CA . SER A 1 104 ? -0.586 -1.608 11.199 1.00 96.75 104 SER A CA 1
ATOM 854 C C . SER A 1 104 ? -0.797 -0.749 12.446 1.00 96.75 104 SER A C 1
ATOM 856 O O . SER A 1 104 ? -1.926 -0.658 12.926 1.00 96.75 104 SER A O 1
ATOM 858 N N . PHE A 1 105 ? 0.253 -0.060 12.904 1.00 94.69 105 PHE A N 1
ATOM 859 C CA . PHE A 1 105 ? 0.217 0.861 14.042 1.00 94.69 105 PHE A CA 1
ATOM 860 C C . PHE A 1 105 ? -0.796 2.005 13.854 1.00 94.69 105 PHE A C 1
ATOM 862 O O . PHE A 1 105 ? -1.539 2.353 14.780 1.00 94.69 105 PHE A O 1
ATOM 869 N N . LEU A 1 106 ? -0.868 2.574 12.648 1.00 94.06 106 LEU A N 1
ATOM 870 C CA . LEU A 1 106 ? -1.852 3.608 12.325 1.00 94.06 106 LEU A CA 1
ATOM 871 C C . LEU A 1 106 ? -3.278 3.060 12.296 1.00 94.06 106 LEU A C 1
ATOM 873 O O . LEU A 1 106 ? -4.184 3.675 12.853 1.00 94.06 106 LEU A O 1
ATOM 877 N N . GLN A 1 107 ? -3.483 1.892 11.690 1.00 94.38 107 GLN A N 1
ATOM 878 C CA . GLN A 1 107 ? -4.794 1.249 11.613 1.00 94.38 107 GLN A CA 1
ATOM 879 C C . GLN A 1 107 ? -5.326 0.836 12.993 1.00 94.38 107 GLN A C 1
ATOM 881 O O . GLN A 1 107 ? -6.526 0.945 13.237 1.00 94.38 107 GLN A O 1
ATOM 886 N N . ASP A 1 108 ? -4.454 0.403 13.908 1.00 92.00 108 ASP A N 1
ATOM 887 C CA . ASP A 1 108 ? -4.824 0.129 15.304 1.00 92.00 108 ASP A CA 1
ATOM 888 C C . ASP A 1 108 ? -5.262 1.415 16.016 1.00 92.00 108 ASP A C 1
ATOM 890 O O . ASP A 1 108 ? -6.274 1.437 16.720 1.00 92.00 108 ASP A O 1
ATOM 894 N N . SER A 1 109 ? -4.536 2.511 15.776 1.00 88.50 109 SER A N 1
ATOM 895 C CA . SER A 1 109 ? -4.873 3.832 16.315 1.00 88.50 109 SER A CA 1
ATOM 896 C C . SER A 1 109 ? -6.214 4.342 15.776 1.00 88.50 109 SER A C 1
ATOM 898 O O . SER A 1 109 ? -7.035 4.827 16.553 1.00 88.50 109 SER A O 1
ATOM 900 N N . LEU A 1 110 ? -6.464 4.194 14.471 1.00 86.56 110 LEU A N 1
ATOM 901 C CA . LEU A 1 110 ? -7.733 4.556 13.835 1.00 86.56 110 LEU A CA 1
ATOM 902 C C . LEU A 1 110 ? -8.891 3.726 14.403 1.00 86.56 110 LEU A C 1
ATOM 904 O O . LEU A 1 110 ? -9.936 4.270 14.753 1.00 86.56 110 LEU A O 1
ATOM 908 N N . PHE A 1 111 ? -8.701 2.413 14.549 1.00 86.44 111 PHE A N 1
ATOM 909 C CA . PHE A 1 111 ? -9.736 1.533 15.084 1.00 86.44 111 PHE A CA 1
ATOM 910 C C . PHE A 1 111 ? -10.117 1.878 16.527 1.00 86.44 111 PHE A C 1
ATOM 912 O O . PHE A 1 111 ? -11.303 1.913 16.855 1.00 86.44 111 PHE A O 1
ATOM 919 N N . ALA A 1 112 ? -9.139 2.210 17.373 1.00 85.50 112 ALA A N 1
ATOM 920 C CA . ALA A 1 112 ? -9.410 2.662 18.735 1.00 85.50 112 ALA A CA 1
ATOM 921 C C . ALA A 1 112 ? -10.294 3.925 18.764 1.00 85.50 112 ALA A C 1
ATOM 923 O O . ALA A 1 112 ? -11.182 4.037 19.605 1.00 85.50 112 ALA A O 1
ATOM 924 N N . VAL A 1 113 ? -10.094 4.863 17.830 1.00 80.44 113 VAL A N 1
ATOM 925 C CA . VAL A 1 113 ? -10.933 6.071 17.704 1.00 80.44 113 VAL A CA 1
ATOM 926 C C . VAL A 1 113 ? -12.362 5.722 17.267 1.00 80.44 113 VAL A C 1
ATOM 928 O O . VAL A 1 113 ? -13.325 6.257 17.822 1.00 80.44 113 VAL A O 1
ATOM 931 N N . LEU A 1 114 ? -12.518 4.795 16.319 1.00 77.56 114 LEU A N 1
ATOM 932 C CA . LEU A 1 114 ? -13.831 4.348 15.836 1.00 77.56 114 LEU A CA 1
ATOM 933 C C . LEU A 1 114 ? -14.658 3.646 16.928 1.00 77.56 114 LEU A C 1
ATOM 935 O O . LEU A 1 114 ? -15.872 3.830 16.993 1.00 77.56 114 LEU A O 1
ATOM 939 N N . ILE A 1 115 ? -14.018 2.879 17.817 1.00 76.56 115 ILE A N 1
ATOM 940 C CA . ILE A 1 115 ? -14.712 2.271 18.963 1.00 76.56 115 ILE A CA 1
ATOM 941 C C . ILE A 1 115 ? -15.139 3.345 19.970 1.00 76.56 115 ILE A C 1
ATOM 943 O O . ILE A 1 115 ? -16.310 3.403 20.335 1.00 76.56 115 ILE A O 1
ATOM 947 N N . ASN A 1 116 ? -14.223 4.229 20.378 1.00 72.50 116 ASN A N 1
ATOM 948 C CA . ASN A 1 116 ? -14.510 5.228 21.416 1.00 72.50 116 ASN A CA 1
ATOM 949 C C . ASN A 1 116 ? -15.622 6.211 21.003 1.00 72.50 116 ASN A C 1
ATOM 951 O O . ASN A 1 116 ? -16.432 6.608 21.833 1.00 72.50 116 ASN A O 1
ATOM 955 N N . SER A 1 117 ? -15.697 6.572 19.718 1.00 64.56 117 SER A N 1
ATOM 956 C CA . SER A 1 117 ? -16.776 7.426 19.185 1.00 64.56 117 SER A CA 1
ATOM 957 C C . SER A 1 117 ? -18.150 6.743 19.175 1.00 64.56 117 SER A C 1
ATOM 959 O O . SER A 1 117 ? -19.176 7.419 19.218 1.00 64.56 117 SER A O 1
ATOM 961 N N . SER A 1 118 ? -18.190 5.409 19.170 1.00 58.06 118 SER A N 1
ATOM 962 C CA . SER A 1 118 ? -19.440 4.645 19.231 1.00 58.06 118 SER A CA 1
ATOM 963 C C . SER A 1 118 ? -20.016 4.573 20.652 1.00 58.06 118 SER A C 1
ATOM 965 O O . SER A 1 118 ? -21.229 4.449 20.806 1.00 58.06 118 SER A O 1
ATOM 967 N N . GLU A 1 119 ? -19.172 4.669 21.685 1.00 54.25 119 GLU A N 1
ATOM 968 C CA . GLU A 1 119 ? -19.588 4.644 23.097 1.00 54.25 119 GLU A CA 1
ATOM 969 C C . GLU A 1 119 ? -20.123 6.002 23.586 1.00 54.25 119 GLU A C 1
ATOM 971 O O . GLU A 1 119 ? -20.996 6.044 24.451 1.00 54.25 119 GLU A O 1
ATOM 976 N N . GLU A 1 120 ? -19.652 7.116 23.013 1.00 47.28 120 GLU A N 1
ATOM 977 C CA . GLU A 1 120 ? -20.094 8.471 23.383 1.00 47.28 120 GLU A CA 1
ATOM 978 C C . GLU A 1 120 ? -21.491 8.815 22.822 1.00 47.28 120 GLU A C 1
ATOM 980 O O . GLU A 1 120 ? -22.238 9.579 23.430 1.00 47.28 120 GLU A O 1
ATOM 985 N N . ASN A 1 121 ? -21.908 8.169 21.726 1.00 39.25 121 ASN A N 1
ATOM 986 C CA . ASN A 1 121 ? -23.233 8.327 21.106 1.00 39.25 121 ASN A CA 1
ATOM 987 C C . ASN A 1 121 ? -24.325 7.433 21.738 1.00 39.25 121 ASN A C 1
ATOM 989 O O . ASN A 1 121 ? -25.254 7.003 21.053 1.00 39.25 121 ASN A O 1
ATOM 993 N N . GLY A 1 122 ? -24.212 7.122 23.034 1.00 36.91 122 GLY A N 1
ATOM 994 C CA . GLY A 1 122 ? -25.079 6.189 23.757 1.00 36.91 122 GLY A CA 1
ATOM 995 C C . GLY A 1 122 ? -26.583 6.450 23.597 1.00 36.91 122 GLY A C 1
ATOM 996 O O . GLY A 1 122 ? -27.168 7.250 24.321 1.00 36.91 122 GLY A O 1
ATOM 997 N N . ILE A 1 123 ? -27.233 5.688 22.714 1.00 36.47 123 ILE A N 1
ATOM 998 C CA . ILE A 1 123 ? -28.672 5.428 22.780 1.00 36.47 123 ILE A CA 1
ATOM 999 C C . ILE A 1 123 ? -28.846 4.190 23.657 1.00 36.47 123 ILE A C 1
ATOM 1001 O O . ILE A 1 123 ? -28.545 3.068 23.250 1.00 36.47 123 ILE A O 1
ATOM 1005 N N . VAL A 1 124 ? -29.314 4.410 24.883 1.00 34.94 124 VAL A N 1
ATOM 1006 C CA . VAL A 1 124 ? -29.768 3.357 25.796 1.00 34.94 124 VAL A CA 1
ATOM 1007 C C . VAL A 1 124 ? -31.018 2.712 25.175 1.00 34.94 124 VAL A C 1
ATOM 1009 O O . VAL A 1 124 ? -31.989 3.433 24.945 1.00 34.94 124 VAL A O 1
ATOM 1012 N N . PRO A 1 125 ? -31.065 1.397 24.884 1.00 34.62 125 PRO A N 1
ATOM 1013 C CA . PRO A 1 125 ? -32.309 0.780 24.459 1.00 34.62 125 PRO A CA 1
ATOM 1014 C C . PRO A 1 125 ? -33.157 0.503 25.701 1.00 34.62 125 PRO A C 1
ATOM 1016 O O . PRO A 1 125 ? -32.874 -0.410 26.476 1.00 34.62 125 PRO A O 1
ATOM 1019 N N . SER A 1 126 ? -34.205 1.303 25.901 1.00 29.42 126 SER A N 1
ATOM 1020 C CA . SER A 1 126 ? -35.299 0.954 26.805 1.00 29.42 126 SER A CA 1
ATOM 1021 C C . SER A 1 126 ? -35.937 -0.349 26.319 1.00 29.42 126 SER A C 1
ATOM 1023 O O . SER A 1 126 ? -36.449 -0.441 25.205 1.00 29.42 126 SER A O 1
ATOM 1025 N N . SER A 1 127 ? -35.857 -1.378 27.155 1.00 39.00 127 SER A N 1
ATOM 1026 C CA . SER A 1 127 ? -36.407 -2.707 26.921 1.00 39.00 127 SER A CA 1
ATOM 1027 C C . SER A 1 127 ? -37.936 -2.679 26.905 1.00 39.00 127 SER A C 1
ATOM 1029 O O . SER A 1 127 ? -38.549 -2.435 27.943 1.00 39.00 127 SER A O 1
ATOM 1031 N N . SER A 1 128 ? -38.553 -2.953 25.756 1.00 34.19 128 SER A N 1
ATOM 1032 C CA . SER A 1 128 ? -39.880 -3.591 25.637 1.00 34.19 128 SER A CA 1
ATOM 1033 C C . SER A 1 128 ? -40.264 -3.732 24.162 1.00 34.19 128 SER A C 1
ATOM 1035 O O . SER A 1 128 ? -40.968 -2.894 23.623 1.00 34.19 128 SER A O 1
ATOM 1037 N N . ASN A 1 129 ? -39.773 -4.784 23.499 1.00 31.95 129 ASN A N 1
ATOM 1038 C CA . ASN A 1 129 ? -40.417 -5.398 22.329 1.00 31.95 129 ASN A CA 1
ATOM 1039 C C . ASN A 1 129 ? -39.813 -6.800 22.119 1.00 31.95 129 ASN A C 1
ATOM 1041 O O . ASN A 1 129 ? -38.633 -6.895 21.775 1.00 31.95 129 ASN A O 1
ATOM 1045 N N . PRO A 1 130 ? -40.562 -7.892 22.356 1.00 37.31 130 PRO A N 1
ATOM 1046 C CA . PRO A 1 130 ? -40.039 -9.250 22.273 1.00 37.31 130 PRO A CA 1
ATOM 1047 C C . PRO A 1 130 ? -40.284 -9.858 20.885 1.00 37.31 130 PRO A C 1
ATOM 1049 O O . PRO A 1 130 ? -40.900 -10.911 20.792 1.00 37.31 130 PRO A O 1
ATOM 1052 N N . ASP A 1 131 ? -39.831 -9.201 19.811 1.00 30.34 131 ASP A N 1
ATOM 1053 C CA . ASP A 1 131 ? -39.929 -9.788 18.464 1.00 30.34 131 ASP A CA 1
ATOM 1054 C C . ASP A 1 131 ? -38.879 -9.229 17.483 1.00 30.34 131 ASP A C 1
ATOM 1056 O O . ASP A 1 131 ? -39.188 -8.594 16.480 1.00 30.34 131 ASP A O 1
ATOM 1060 N N . LEU A 1 132 ? -37.594 -9.408 17.822 1.00 37.03 132 LEU A N 1
ATOM 1061 C CA . LEU A 1 132 ? -36.471 -9.467 16.872 1.00 37.03 132 LEU A CA 1
ATOM 1062 C C . LEU A 1 132 ? -35.202 -9.923 17.618 1.00 37.03 132 LEU A C 1
ATOM 1064 O O . LEU A 1 132 ? -34.382 -9.116 18.058 1.00 37.03 132 LEU A O 1
ATOM 1068 N N . SER A 1 133 ? -35.019 -11.231 17.803 1.00 29.56 133 SER A N 1
ATOM 1069 C CA . SER A 1 133 ? -33.789 -11.769 18.398 1.00 29.56 133 SER A CA 1
ATOM 1070 C C . SER A 1 133 ? -32.647 -11.775 17.370 1.00 29.56 133 SER A C 1
ATOM 1072 O O . SER A 1 133 ? -32.261 -12.817 16.844 1.00 29.56 133 SER A O 1
ATOM 1074 N N . TYR A 1 134 ? -32.103 -10.599 17.066 1.00 34.38 134 TYR A N 1
ATOM 1075 C CA . TYR A 1 134 ? -30.803 -10.465 16.404 1.00 34.38 134 TYR A CA 1
ATOM 1076 C C . TYR A 1 134 ? -29.982 -9.393 17.123 1.00 34.38 134 TYR A C 1
ATOM 1078 O O . TYR A 1 134 ? -29.680 -8.323 16.601 1.00 34.38 134 TYR A O 1
ATOM 1086 N N . SER A 1 135 ? -29.686 -9.662 18.392 1.00 33.78 135 SER A N 1
ATOM 1087 C CA . SER A 1 135 ? -28.955 -8.744 19.258 1.00 33.78 135 SER A CA 1
ATOM 1088 C C . SER A 1 135 ? -27.442 -8.967 19.163 1.00 33.78 135 SER A C 1
ATOM 1090 O O . SER A 1 135 ? -26.918 -10.011 19.536 1.00 33.78 135 SER A O 1
ATOM 1092 N N . GLN A 1 136 ? -26.766 -7.897 18.741 1.00 38.00 136 GLN A N 1
ATOM 1093 C CA . GLN A 1 136 ? -25.677 -7.282 19.505 1.00 38.00 136 GLN A CA 1
ATOM 1094 C C . GLN A 1 136 ? -24.358 -8.065 19.683 1.00 38.00 136 GLN A C 1
ATOM 1096 O O . GLN A 1 136 ? -23.986 -8.419 20.796 1.00 38.00 136 GLN A O 1
ATOM 1101 N N . THR A 1 137 ? -23.561 -8.218 18.619 1.00 34.25 137 THR A N 1
ATOM 1102 C CA . THR A 1 137 ? -22.103 -8.455 18.775 1.00 34.25 137 THR A CA 1
ATOM 1103 C C . THR A 1 137 ? -21.216 -7.733 17.753 1.00 34.25 137 THR A C 1
ATOM 1105 O O . THR A 1 137 ? -20.058 -7.460 18.061 1.00 34.25 137 THR A O 1
ATOM 1108 N N . ALA A 1 138 ? -21.718 -7.347 16.575 1.00 42.22 138 ALA A N 1
ATOM 1109 C CA . ALA A 1 138 ? -20.906 -6.623 15.592 1.00 42.22 138 ALA A CA 1
ATOM 1110 C C . ALA A 1 138 ? -20.541 -5.209 16.079 1.00 42.22 138 ALA A C 1
ATOM 1112 O O . ALA A 1 138 ? -21.418 -4.448 16.495 1.00 42.22 138 ALA A O 1
ATOM 1113 N N . VAL A 1 139 ? -19.258 -4.838 15.985 1.00 49.00 139 VAL A N 1
ATOM 1114 C CA . VAL A 1 139 ? -18.797 -3.467 16.255 1.00 49.00 139 VAL A CA 1
ATOM 1115 C C . VAL A 1 139 ? -19.526 -2.527 15.291 1.00 49.00 139 VAL A C 1
ATOM 1117 O O . VAL A 1 139 ? -19.411 -2.659 14.071 1.00 49.00 139 VAL A O 1
ATOM 1120 N N . ASN A 1 140 ? -20.319 -1.588 15.816 1.00 47.81 140 ASN A N 1
ATOM 1121 C CA . ASN A 1 140 ? -21.065 -0.645 14.987 1.00 47.81 140 ASN A CA 1
ATOM 1122 C C . ASN A 1 140 ? -20.134 0.476 14.506 1.00 47.81 140 ASN A C 1
ATOM 1124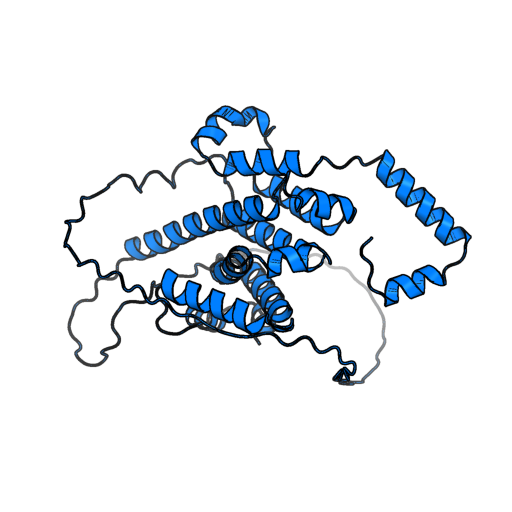 O O . ASN A 1 140 ? -20.161 1.579 15.033 1.00 47.81 140 ASN A O 1
ATOM 1128 N N . ILE A 1 141 ? -19.288 0.182 13.517 1.00 55.09 141 ILE A N 1
ATOM 1129 C CA . ILE A 1 141 ? -18.369 1.166 12.936 1.00 55.09 141 ILE A CA 1
ATOM 1130 C C . ILE A 1 141 ? -19.197 2.214 12.179 1.00 55.09 141 ILE A C 1
ATOM 1132 O O . ILE A 1 141 ? -19.717 1.947 11.092 1.00 55.09 141 ILE A O 1
ATOM 1136 N N . GLN A 1 142 ? -19.361 3.398 12.774 1.00 53.59 142 GLN A N 1
ATOM 1137 C CA . GLN A 1 142 ? -19.989 4.543 12.121 1.00 53.59 142 GLN A CA 1
ATOM 1138 C C . GLN A 1 142 ? -18.996 5.165 11.131 1.00 53.59 142 GLN A C 1
ATOM 1140 O O . GLN A 1 142 ? -17.946 5.674 11.513 1.00 53.59 142 GLN A O 1
ATOM 1145 N N . PHE A 1 143 ? -19.327 5.126 9.840 1.00 50.62 143 PHE A N 1
ATOM 1146 C CA . PHE A 1 143 ? -18.565 5.828 8.810 1.00 50.62 143 PHE A CA 1
ATOM 1147 C C . PHE A 1 143 ? -19.026 7.287 8.763 1.00 50.62 143 PHE A C 1
ATOM 1149 O O . PHE A 1 143 ? -20.079 7.588 8.203 1.00 50.62 143 PHE A O 1
ATOM 1156 N N . ILE A 1 144 ? -18.259 8.194 9.369 1.00 40.31 144 ILE A N 1
ATOM 1157 C CA . ILE A 1 144 ? -18.502 9.634 9.235 1.00 40.31 144 ILE A CA 1
ATOM 1158 C C . ILE A 1 144 ? -17.988 10.063 7.857 1.00 40.31 144 ILE A C 1
ATOM 1160 O O . ILE A 1 144 ? -16.784 10.075 7.606 1.00 40.31 144 ILE A O 1
ATOM 1164 N N . ASN A 1 145 ? -18.906 10.404 6.952 1.00 41.56 145 ASN A N 1
ATOM 1165 C CA . ASN A 1 145 ? -18.558 11.065 5.699 1.00 41.56 145 ASN A CA 1
ATOM 1166 C C . ASN A 1 145 ? -18.370 12.559 5.973 1.00 41.56 145 ASN A C 1
ATOM 1168 O O . ASN A 1 145 ? -19.339 13.273 6.227 1.00 41.56 145 ASN A O 1
ATOM 1172 N N . SER A 1 146 ? -17.134 13.045 5.871 1.00 31.25 146 SER A N 1
ATOM 1173 C CA . SER A 1 146 ? -16.859 14.479 5.759 1.00 31.25 146 SER A CA 1
ATOM 1174 C C . SER A 1 146 ? -17.271 14.955 4.365 1.00 31.25 146 SER A C 1
ATOM 1176 O O . SER A 1 146 ? -16.437 15.118 3.476 1.00 31.25 146 SER A O 1
ATOM 1178 N N . SER A 1 147 ? -18.572 15.134 4.145 1.00 29.50 147 SER A N 1
ATOM 1179 C CA . SER A 1 147 ? -19.067 15.868 2.984 1.00 29.50 147 SER A CA 1
ATOM 1180 C C . SER A 1 147 ? -18.677 17.333 3.159 1.00 29.50 147 SER A C 1
ATOM 1182 O O . SER A 1 147 ? -19.078 17.991 4.117 1.00 29.50 147 SER A O 1
ATOM 1184 N N . THR A 1 148 ? -17.856 17.840 2.246 1.00 28.98 148 THR A N 1
ATOM 1185 C CA . THR A 1 148 ? -17.522 19.258 2.134 1.00 28.98 148 THR A CA 1
ATOM 1186 C C . THR A 1 148 ? -18.804 20.077 1.987 1.00 28.98 148 THR A C 1
ATOM 1188 O O . THR A 1 148 ? -19.487 19.976 0.967 1.00 28.98 148 THR A O 1
ATOM 1191 N N . ASN A 1 149 ? -19.121 20.900 2.988 1.00 24.31 149 ASN A N 1
ATOM 1192 C CA . ASN A 1 149 ? -20.110 21.965 2.857 1.00 24.31 149 ASN A CA 1
ATOM 1193 C C . ASN A 1 149 ? -19.594 22.978 1.829 1.00 24.31 149 ASN A C 1
ATOM 1195 O O . ASN A 1 149 ? -18.750 23.817 2.138 1.00 24.31 149 ASN A O 1
ATOM 1199 N N . VAL A 1 150 ? -20.094 22.895 0.598 1.00 26.59 150 VAL A N 1
ATOM 1200 C CA . VAL A 1 150 ? -19.990 23.992 -0.364 1.00 26.59 150 VAL A CA 1
ATOM 1201 C C . VAL A 1 150 ? -21.100 24.975 -0.017 1.00 26.59 150 VAL A C 1
ATOM 1203 O O . VAL A 1 150 ? -22.259 24.793 -0.390 1.00 26.59 150 VAL A O 1
ATOM 1206 N N . SER A 1 151 ? -20.742 26.005 0.747 1.00 27.70 151 SER A N 1
ATOM 1207 C CA . SER A 1 151 ? -21.594 27.171 0.954 1.00 27.70 151 SER A CA 1
ATOM 1208 C C . SER A 1 151 ? -21.879 27.820 -0.397 1.00 27.70 151 SER A C 1
ATOM 1210 O O . SER A 1 151 ? -20.993 28.376 -1.042 1.00 27.70 151 SER A O 1
ATOM 1212 N N . SER A 1 152 ? -23.134 27.722 -0.820 1.00 29.75 152 SER A N 1
ATOM 1213 C CA . SER A 1 152 ? -23.688 28.505 -1.919 1.00 29.75 152 SER A CA 1
ATOM 1214 C C . SER A 1 152 ? -23.925 29.932 -1.429 1.00 29.75 152 SER A C 1
ATOM 1216 O O . SER A 1 152 ? -24.579 30.127 -0.406 1.00 29.75 152 SER A O 1
ATOM 1218 N N . GLY A 1 153 ? -23.413 30.927 -2.152 1.00 26.33 153 GLY A N 1
ATOM 1219 C CA . GLY A 1 153 ? -23.645 32.331 -1.826 1.00 26.33 153 GLY A CA 1
ATOM 1220 C C . GLY A 1 153 ? -23.169 33.297 -2.906 1.00 26.33 153 GLY A C 1
ATOM 1221 O O . GLY A 1 153 ? -22.002 33.660 -2.916 1.00 26.33 153 GLY A O 1
ATOM 1222 N N . GLY A 1 154 ? -24.113 33.743 -3.744 1.00 26.27 154 GLY A N 1
ATOM 1223 C CA . GLY A 1 154 ? -24.161 35.104 -4.300 1.00 26.27 154 GLY A CA 1
ATOM 1224 C C . GLY A 1 154 ? -23.256 35.412 -5.493 1.00 26.27 154 GLY A C 1
ATOM 1225 O O . GLY A 1 154 ? -22.048 35.536 -5.354 1.00 26.27 154 GLY A O 1
ATOM 1226 N N . GLY A 1 155 ? -23.862 35.595 -6.668 1.00 24.97 155 GLY A N 1
ATOM 1227 C CA . GLY A 1 155 ? -23.159 35.936 -7.903 1.00 24.97 155 GLY A CA 1
ATOM 1228 C C . GLY A 1 155 ? -22.920 37.431 -8.114 1.00 24.97 155 GLY A C 1
ATOM 1229 O O . GLY A 1 155 ? -23.420 38.265 -7.368 1.00 24.97 155 GLY A O 1
ATOM 1230 N N . GLN A 1 156 ? -22.231 37.744 -9.212 1.00 28.67 156 GLN A N 1
ATOM 1231 C CA . GLN A 1 156 ? -22.537 38.883 -10.078 1.00 28.67 156 GLN A CA 1
ATOM 1232 C C . GLN A 1 156 ? -21.960 38.657 -11.484 1.00 28.67 156 GLN A C 1
ATOM 1234 O O . GLN A 1 156 ? -20.926 38.024 -11.674 1.00 28.67 156 GLN A O 1
ATOM 1239 N N . GLN A 1 157 ? -22.736 39.129 -12.455 1.00 29.19 157 GLN A N 1
ATOM 1240 C CA . GLN A 1 157 ? -22.611 38.998 -13.903 1.00 29.19 157 GLN A CA 1
ATOM 1241 C C . GLN A 1 157 ? -21.426 39.790 -14.472 1.00 29.19 157 GLN A C 1
ATOM 1243 O O . GLN A 1 157 ? -21.203 40.916 -14.039 1.00 29.19 157 GLN A O 1
ATOM 1248 N N . GLN A 1 158 ? -20.827 39.312 -15.571 1.00 28.88 158 GLN A N 1
ATOM 1249 C CA . GLN A 1 158 ? -20.667 40.164 -16.757 1.00 28.88 158 GLN A CA 1
ATOM 1250 C C . GLN A 1 158 ? -20.521 39.355 -18.057 1.00 28.88 158 GLN A C 1
ATOM 1252 O O . GLN A 1 158 ? -19.964 38.262 -18.080 1.00 28.88 158 GLN A O 1
ATOM 1257 N N . GLN A 1 159 ? -21.122 39.911 -19.109 1.00 27.78 159 GLN A N 1
ATOM 1258 C CA . GLN A 1 159 ? -21.342 39.385 -20.458 1.00 27.78 159 GLN A CA 1
ATOM 1259 C C . GLN A 1 159 ? -20.127 39.484 -21.395 1.00 27.78 159 GLN A C 1
ATOM 1261 O O . GLN A 1 159 ? -19.294 40.374 -21.251 1.00 27.78 159 GLN A O 1
ATOM 1266 N N . GLY A 1 160 ? -20.187 38.670 -22.459 1.00 28.14 160 GLY A N 1
ATOM 1267 C CA . GLY A 1 160 ? -19.548 38.872 -23.771 1.00 28.14 160 GLY A CA 1
ATOM 1268 C C . GLY A 1 160 ? -18.639 37.697 -24.149 1.00 28.14 160 GLY A C 1
ATOM 1269 O O . GLY A 1 160 ? -17.754 37.357 -23.384 1.00 28.14 160 GLY A O 1
ATOM 1270 N N . GLY A 1 161 ? -18.755 36.990 -25.274 1.00 26.23 161 GLY A N 1
ATOM 1271 C CA . GLY A 1 161 ? -19.580 37.109 -26.474 1.00 26.23 161 GLY A CA 1
ATOM 1272 C C . GLY A 1 161 ? -18.828 36.431 -27.637 1.00 26.23 161 GLY A C 1
ATOM 1273 O O . GLY A 1 161 ? -17.667 36.751 -27.853 1.00 26.23 161 GLY A O 1
ATOM 1274 N N . GLY A 1 162 ? -19.497 35.527 -28.373 1.00 25.91 162 GLY A N 1
ATOM 1275 C CA . GLY A 1 162 ? -19.085 34.970 -29.684 1.00 25.91 162 GLY A CA 1
ATOM 1276 C C . GLY A 1 162 ? -18.034 33.843 -29.653 1.00 25.91 162 GLY A C 1
ATOM 1277 O O . GLY A 1 162 ? -17.083 33.904 -28.894 1.00 25.91 162 GLY A O 1
ATOM 1278 N N . GLY A 1 163 ? -18.095 32.774 -30.449 1.00 25.83 163 GLY A N 1
ATOM 1279 C CA . GLY A 1 163 ? -19.025 32.342 -31.492 1.00 25.83 163 GLY A CA 1
ATOM 1280 C C . GLY A 1 163 ? -18.416 31.153 -32.264 1.00 25.83 163 GLY A C 1
ATOM 1281 O O . GL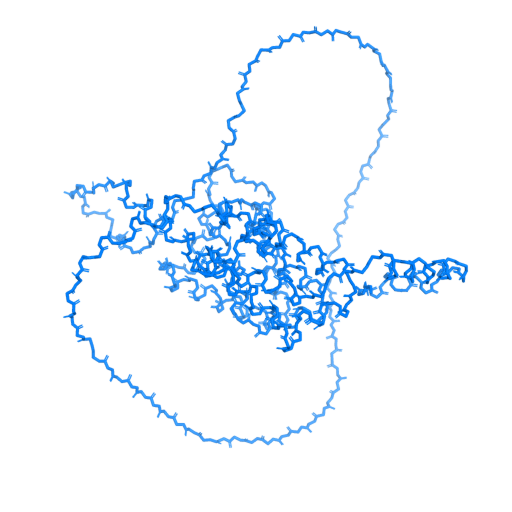Y A 1 163 ? -17.203 31.117 -32.423 1.00 25.83 163 GLY A O 1
ATOM 1282 N N . GLY A 1 164 ? -19.265 30.230 -32.753 1.00 25.83 164 GLY A N 1
ATOM 1283 C CA . GLY A 1 164 ? -18.984 29.246 -33.826 1.00 25.83 164 GLY A CA 1
ATOM 1284 C C . GLY A 1 164 ? -17.992 28.108 -33.505 1.00 25.83 164 GLY A C 1
ATOM 1285 O O . GLY A 1 164 ? -17.050 28.300 -32.760 1.00 25.83 164 GLY A O 1
ATOM 1286 N N . THR A 1 165 ? -18.075 26.873 -34.007 1.00 28.03 165 THR A N 1
ATOM 1287 C CA . THR A 1 165 ? -18.900 26.205 -35.029 1.00 28.03 165 THR A CA 1
ATOM 1288 C C . THR A 1 165 ? -18.692 24.678 -34.910 1.00 28.03 165 THR A C 1
ATOM 1290 O O . THR A 1 165 ? -17.577 24.245 -34.651 1.00 28.03 165 THR A O 1
ATOM 1293 N N . HIS A 1 166 ? -19.758 23.897 -35.137 1.00 27.00 166 HIS A N 1
ATOM 1294 C CA . HIS A 1 166 ? -19.831 22.562 -35.778 1.00 27.00 166 HIS A CA 1
ATOM 1295 C C . HIS A 1 166 ? -18.613 21.599 -35.778 1.00 27.00 166 HIS A C 1
ATOM 1297 O O . HIS A 1 166 ? -17.611 21.879 -36.426 1.00 27.00 166 HIS A O 1
ATOM 1303 N N . ASN A 1 167 ? -18.786 20.353 -35.297 1.00 30.28 167 ASN A N 1
ATOM 1304 C CA . ASN A 1 167 ? -19.201 19.229 -36.164 1.00 30.28 167 ASN A CA 1
ATOM 1305 C C . ASN A 1 167 ? -19.479 17.907 -35.417 1.00 30.28 167 ASN A C 1
ATOM 1307 O O . ASN A 1 167 ? -18.867 17.588 -34.402 1.00 30.28 167 ASN A O 1
ATOM 1311 N N . GLN A 1 168 ? -20.431 17.159 -35.981 1.00 26.23 168 GLN A N 1
ATOM 1312 C CA . GLN A 1 168 ? -20.887 15.815 -35.618 1.00 26.23 168 GLN A CA 1
ATOM 1313 C C . GLN A 1 168 ? -19.953 14.701 -36.123 1.00 26.23 168 GLN A C 1
ATOM 1315 O O . GLN A 1 168 ? -19.305 14.876 -37.150 1.00 26.23 168 GLN A O 1
ATOM 1320 N N . LEU A 1 169 ? -20.023 13.547 -35.444 1.00 27.03 169 LEU A N 1
ATOM 1321 C CA . LEU A 1 169 ? -20.055 12.126 -35.884 1.00 27.03 169 LEU A CA 1
ATOM 1322 C C . LEU A 1 169 ? -19.376 11.311 -34.762 1.00 27.03 169 LEU A C 1
ATOM 1324 O O . LEU A 1 169 ? -18.369 11.746 -34.225 1.00 27.03 169 LEU A O 1
ATOM 1328 N N . GLY A 1 170 ? -19.820 10.150 -34.295 1.00 24.56 170 GLY A N 1
ATOM 1329 C CA . GLY A 1 170 ? -20.684 9.117 -34.849 1.00 24.56 170 GLY A CA 1
ATOM 1330 C C . GLY A 1 170 ? -20.102 7.774 -34.376 1.00 24.56 170 GLY A C 1
ATOM 1331 O O . GLY A 1 170 ? -18.951 7.488 -34.665 1.00 24.56 170 GLY A O 1
ATOM 1332 N N . THR A 1 171 ? -20.884 7.024 -33.591 1.00 26.42 171 THR A N 1
ATOM 1333 C CA . THR A 1 171 ? -20.942 5.547 -33.462 1.00 26.42 171 THR A CA 1
ATOM 1334 C C . THR A 1 171 ? -19.663 4.692 -33.539 1.00 26.42 171 THR A C 1
ATOM 1336 O O . THR A 1 171 ? -19.029 4.647 -34.583 1.00 26.42 171 THR A O 1
ATOM 1339 N N . SER A 1 172 ? -19.438 3.827 -32.537 1.00 26.70 172 SER A N 1
ATOM 1340 C CA . SER A 1 172 ? -19.562 2.351 -32.666 1.00 26.70 172 SER A CA 1
ATOM 1341 C C . SER A 1 172 ? -18.956 1.621 -31.459 1.00 26.70 172 SER A C 1
ATOM 1343 O O . SER A 1 172 ? -17.843 1.927 -31.039 1.00 26.70 172 SER A O 1
ATOM 1345 N N . GLY A 1 173 ? -19.701 0.654 -30.915 1.00 23.81 173 GLY A N 1
ATOM 1346 C CA . GLY A 1 173 ? -19.251 -0.249 -29.856 1.00 23.81 173 GLY A CA 1
ATOM 1347 C C . GLY A 1 173 ? -18.348 -1.382 -30.353 1.00 23.81 173 GLY A C 1
ATOM 1348 O O . GLY A 1 173 ? -18.154 -1.566 -31.551 1.00 23.81 173 GLY A O 1
ATOM 1349 N N . GLY A 1 174 ? -17.831 -2.166 -29.407 1.00 24.66 174 GLY A N 1
ATOM 1350 C CA . GLY A 1 174 ? -17.060 -3.372 -29.697 1.00 24.66 174 GLY A CA 1
ATOM 1351 C C . GLY A 1 174 ? -16.417 -3.959 -28.448 1.00 24.66 174 GLY A C 1
ATOM 1352 O O . GLY A 1 174 ? -15.289 -3.621 -28.107 1.00 24.66 174 GLY A O 1
ATOM 1353 N N . SER A 1 175 ? -17.150 -4.843 -27.772 1.00 27.06 175 SER A N 1
ATOM 1354 C CA . SER A 1 175 ? -16.634 -5.770 -26.764 1.00 27.06 175 SER A CA 1
ATOM 1355 C C . SER A 1 175 ? -15.546 -6.668 -27.354 1.00 27.06 175 SER A C 1
ATOM 1357 O O . SER A 1 175 ? -15.681 -7.150 -28.477 1.00 27.06 175 SER A O 1
ATOM 1359 N N . SER A 1 176 ? -14.505 -6.975 -26.583 1.00 26.25 176 SER A N 1
ATOM 1360 C CA . SER A 1 176 ? -13.647 -8.139 -26.830 1.00 26.25 176 SER A CA 1
ATOM 1361 C C . SER A 1 176 ? -13.044 -8.623 -25.517 1.00 26.25 176 SER A C 1
ATOM 1363 O O . SER A 1 176 ? -12.125 -8.033 -24.959 1.00 26.25 176 SER A O 1
ATOM 1365 N N . THR A 1 177 ? -13.625 -9.711 -25.027 1.00 26.02 177 THR A N 1
ATOM 1366 C CA . THR A 1 177 ? -13.108 -10.604 -23.993 1.00 26.02 177 THR A CA 1
ATOM 1367 C C . THR A 1 177 ? -11.873 -11.333 -24.522 1.00 26.02 177 THR A C 1
ATOM 1369 O O . THR A 1 177 ? -11.960 -11.983 -25.564 1.00 26.02 177 THR A O 1
ATOM 1372 N N . CYS A 1 178 ? -10.741 -11.270 -23.821 1.00 22.73 178 CYS A N 1
ATOM 1373 C CA . CYS A 1 178 ? -9.555 -12.065 -24.138 1.00 22.73 178 CYS A CA 1
ATOM 1374 C C . CYS A 1 178 ? -9.320 -13.135 -23.062 1.00 22.73 178 CYS A C 1
ATOM 1376 O O . CYS A 1 178 ? -8.817 -12.880 -21.972 1.00 22.73 178 CYS A O 1
ATOM 1378 N N . SER A 1 179 ? -9.713 -14.360 -23.392 1.00 24.00 179 SER A N 1
ATOM 1379 C CA . SER A 1 179 ? -9.363 -15.595 -22.699 1.00 24.00 179 SER A CA 1
ATOM 1380 C C . SER A 1 179 ? -7.994 -16.074 -23.189 1.00 24.00 179 SER A C 1
ATOM 1382 O O . SER A 1 179 ? -7.803 -16.329 -24.376 1.00 24.00 179 SER A O 1
ATOM 1384 N N . LEU A 1 180 ? -7.033 -16.215 -22.274 1.00 24.31 180 LEU A N 1
ATOM 1385 C CA . LEU A 1 180 ? -5.749 -16.864 -22.539 1.00 24.31 180 LEU A CA 1
ATOM 1386 C C . LEU A 1 180 ? -5.736 -18.230 -21.851 1.00 24.31 180 LEU A C 1
ATOM 1388 O O . LEU A 1 180 ? -5.521 -18.338 -20.647 1.00 24.31 180 LEU A O 1
ATOM 1392 N N . GLN A 1 181 ? -5.973 -19.275 -22.644 1.00 22.52 181 GLN A N 1
ATOM 1393 C CA . GLN A 1 181 ? -5.555 -20.638 -22.330 1.00 22.52 181 GLN A CA 1
ATOM 1394 C C . GLN A 1 181 ? -4.036 -20.721 -22.494 1.00 22.52 181 GLN A C 1
ATOM 1396 O O . GLN A 1 181 ? -3.518 -20.519 -23.593 1.00 22.52 181 GLN A O 1
ATOM 1401 N N . THR A 1 182 ? -3.318 -21.060 -21.426 1.00 27.33 182 THR A N 1
ATOM 1402 C CA . THR A 1 182 ? -1.931 -21.519 -21.519 1.00 27.33 182 THR A CA 1
ATOM 1403 C C . THR A 1 182 ? -1.881 -23.017 -21.256 1.00 27.33 182 THR A C 1
ATOM 1405 O O . THR A 1 182 ? -2.159 -23.520 -20.172 1.00 27.33 182 THR A O 1
ATOM 1408 N N . ASN A 1 183 ? -1.558 -23.725 -22.330 1.00 21.94 183 ASN A N 1
ATOM 1409 C CA . ASN A 1 183 ? -1.277 -25.146 -22.389 1.00 21.94 183 ASN A CA 1
ATOM 1410 C C . ASN A 1 183 ? 0.129 -25.362 -21.798 1.00 21.94 183 ASN A C 1
ATOM 1412 O O . ASN A 1 183 ? 1.107 -24.870 -22.364 1.00 21.94 183 ASN A O 1
ATOM 1416 N N . LEU A 1 184 ? 0.233 -26.021 -20.640 1.00 24.33 184 LEU A N 1
ATOM 1417 C CA . LEU A 1 184 ? 1.512 -26.439 -20.066 1.00 24.33 184 LEU A CA 1
ATOM 1418 C C . LEU A 1 184 ? 1.718 -27.928 -20.331 1.00 24.33 184 LEU A C 1
ATOM 1420 O O . LEU A 1 184 ? 0.991 -28.764 -19.805 1.00 24.33 184 LEU A O 1
ATOM 1424 N N . ASN A 1 185 ? 2.769 -28.239 -21.084 1.00 23.62 185 ASN A N 1
ATOM 1425 C CA . ASN A 1 185 ? 3.391 -29.552 -21.093 1.00 23.62 185 ASN A CA 1
ATOM 1426 C C . ASN A 1 185 ? 4.896 -29.351 -20.903 1.00 23.62 185 ASN A C 1
ATOM 1428 O O . ASN A 1 185 ? 5.566 -28.813 -21.783 1.00 23.62 185 ASN A O 1
ATOM 1432 N N . ASN A 1 186 ? 5.417 -29.750 -19.742 1.00 27.72 186 ASN A N 1
ATOM 1433 C CA . ASN A 1 186 ? 6.532 -30.689 -19.695 1.00 27.72 186 ASN A CA 1
ATOM 1434 C C . ASN A 1 186 ? 6.791 -31.200 -18.274 1.00 27.72 186 ASN A C 1
ATOM 1436 O O . ASN A 1 186 ? 6.938 -30.445 -17.316 1.00 27.72 186 ASN A O 1
ATOM 1440 N N . ASN A 1 187 ? 6.855 -32.527 -18.221 1.00 23.53 187 ASN A N 1
ATOM 1441 C CA . ASN A 1 187 ? 7.202 -33.389 -17.107 1.00 23.53 187 ASN A CA 1
ATOM 1442 C C . ASN A 1 187 ? 8.634 -33.164 -16.612 1.00 23.53 187 ASN A C 1
ATOM 1444 O O . ASN A 1 187 ? 9.561 -33.204 -17.417 1.00 23.53 187 ASN A O 1
ATOM 1448 N N . THR A 1 188 ? 8.809 -33.166 -15.291 1.00 27.55 188 THR A N 1
ATOM 1449 C CA . THR A 1 188 ? 9.896 -33.908 -14.632 1.00 27.55 188 THR A CA 1
ATOM 1450 C C . THR A 1 188 ? 9.403 -34.441 -13.289 1.00 27.55 188 THR A C 1
ATOM 1452 O O . THR A 1 188 ? 9.071 -33.672 -12.390 1.00 27.55 188 THR A O 1
ATOM 1455 N N . ASN A 1 189 ? 9.355 -35.769 -13.188 1.00 23.53 189 ASN A N 1
ATOM 1456 C CA . ASN A 1 189 ? 9.075 -36.538 -11.982 1.00 23.53 189 ASN A CA 1
ATOM 1457 C C . ASN A 1 189 ? 10.201 -36.392 -10.952 1.00 23.53 189 ASN A C 1
ATOM 1459 O O . ASN A 1 189 ? 11.353 -36.661 -11.283 1.00 23.53 189 ASN A O 1
ATOM 1463 N N . THR A 1 190 ? 9.842 -36.145 -9.694 1.00 25.42 190 THR A N 1
ATOM 1464 C CA . THR A 1 190 ? 10.588 -36.643 -8.529 1.00 25.42 190 THR A CA 1
ATOM 1465 C C . THR A 1 190 ? 9.622 -36.911 -7.378 1.00 25.42 190 THR A C 1
ATOM 1467 O O . THR A 1 190 ? 9.164 -36.020 -6.670 1.00 25.42 190 THR A O 1
ATOM 1470 N N . THR A 1 191 ? 9.302 -38.192 -7.228 1.00 22.58 191 THR A N 1
ATOM 1471 C CA . THR A 1 191 ? 8.675 -38.822 -6.065 1.00 22.58 191 THR A CA 1
ATOM 1472 C C . THR A 1 191 ? 9.634 -38.788 -4.873 1.00 22.58 191 THR A C 1
ATOM 1474 O O . THR A 1 191 ? 10.825 -38.992 -5.082 1.00 22.58 191 THR A O 1
ATOM 1477 N N . MET A 1 192 ? 9.115 -38.576 -3.657 1.00 23.50 192 MET A N 1
ATOM 1478 C CA . MET A 1 192 ? 9.468 -39.220 -2.368 1.00 23.50 192 MET A CA 1
ATOM 1479 C C . MET A 1 192 ? 8.714 -38.443 -1.265 1.00 23.50 192 MET A C 1
ATOM 1481 O O . MET A 1 192 ? 8.976 -37.266 -1.058 1.00 23.50 192 MET A O 1
ATOM 1485 N N . ASN A 1 193 ? 7.585 -38.929 -0.756 1.00 25.03 193 ASN A N 1
ATOM 1486 C CA . ASN A 1 193 ? 7.372 -39.952 0.280 1.00 25.03 193 ASN A CA 1
ATOM 1487 C C . ASN A 1 193 ? 7.069 -39.320 1.656 1.00 25.03 193 ASN A C 1
ATOM 1489 O O . ASN A 1 193 ? 7.668 -38.334 2.070 1.00 25.03 193 ASN A O 1
ATOM 1493 N N . SER A 1 194 ? 6.057 -39.890 2.295 1.00 21.98 194 SER A N 1
ATOM 1494 C CA . SER A 1 194 ? 5.266 -39.405 3.425 1.00 21.98 194 SER A CA 1
ATOM 1495 C C . SER A 1 194 ? 5.804 -39.830 4.800 1.00 21.98 194 SER A C 1
ATOM 1497 O O . SER A 1 194 ? 6.724 -40.644 4.884 1.00 21.98 194 SER A O 1
ATOM 1499 N N . SER A 1 195 ? 5.066 -39.412 5.849 1.00 22.41 195 SER A N 1
ATOM 1500 C CA . SER A 1 195 ? 5.049 -39.860 7.270 1.00 22.41 195 SER A CA 1
ATOM 1501 C C . SER A 1 195 ? 5.904 -38.964 8.202 1.00 22.41 195 SER A C 1
ATOM 1503 O O . SER A 1 195 ? 7.018 -38.627 7.840 1.00 22.41 195 SER A O 1
ATOM 1505 N N . ILE A 1 196 ? 5.504 -38.491 9.395 1.00 24.72 196 ILE A N 1
ATOM 1506 C CA . ILE A 1 196 ? 4.653 -39.029 10.476 1.00 24.72 196 ILE A CA 1
ATOM 1507 C C . ILE A 1 196 ? 4.073 -37.871 11.338 1.00 24.72 196 ILE A C 1
ATOM 1509 O O . ILE A 1 196 ? 4.698 -36.826 11.498 1.00 24.72 196 ILE A O 1
ATOM 1513 N N . TYR A 1 197 ? 2.883 -38.117 11.900 1.00 23.30 197 TYR A N 1
ATOM 1514 C CA . TYR A 1 197 ? 2.151 -37.436 12.982 1.00 23.30 197 TYR A CA 1
ATOM 1515 C C . TYR A 1 197 ? 2.965 -36.724 14.084 1.00 23.30 197 TYR A C 1
ATOM 1517 O O . TYR A 1 197 ? 3.921 -37.286 14.607 1.00 23.30 197 TYR A O 1
ATOM 1525 N N . SER A 1 198 ? 2.424 -35.611 14.604 1.00 22.73 198 SER A N 1
ATOM 1526 C CA . SER A 1 198 ? 2.143 -35.525 16.048 1.00 22.73 198 SER A CA 1
ATOM 1527 C C . SER A 1 198 ? 1.112 -34.443 16.389 1.00 22.73 198 SER A C 1
ATOM 1529 O O . SER A 1 198 ? 1.273 -33.269 16.063 1.00 22.73 198 SER A O 1
ATOM 1531 N N . ASN A 1 199 ? 0.037 -34.883 17.045 1.00 25.06 199 ASN A N 1
ATOM 1532 C CA . ASN A 1 199 ? -0.959 -34.056 17.716 1.00 25.06 199 ASN A CA 1
ATOM 1533 C C . ASN A 1 199 ? -0.336 -33.411 18.961 1.00 25.06 199 ASN A C 1
ATOM 1535 O O . ASN A 1 199 ? 0.315 -34.115 19.724 1.00 25.06 199 ASN A O 1
ATOM 1539 N N . ASN A 1 200 ? -0.641 -32.142 19.233 1.00 24.22 200 ASN A N 1
ATOM 1540 C CA . ASN A 1 200 ? -0.701 -31.642 20.606 1.00 24.22 200 ASN A CA 1
ATOM 1541 C C . ASN A 1 200 ? -1.840 -30.628 20.734 1.00 24.22 200 ASN A C 1
ATOM 1543 O O . ASN A 1 200 ? -1.836 -29.562 20.120 1.00 24.22 200 ASN A O 1
ATOM 1547 N N . ARG A 1 201 ? -2.854 -31.042 21.499 1.00 25.70 201 ARG A N 1
ATOM 1548 C CA . ARG A 1 201 ? -3.879 -30.192 22.098 1.00 25.70 201 ARG A CA 1
ATOM 1549 C C . ARG A 1 201 ? -3.296 -29.683 23.409 1.00 25.70 201 ARG A C 1
ATOM 1551 O O . ARG A 1 201 ? -3.020 -30.516 24.264 1.00 25.70 201 ARG A O 1
ATOM 1558 N N . ASP A 1 202 ? -3.216 -28.371 23.579 1.00 27.80 202 ASP A N 1
ATOM 1559 C CA . ASP A 1 202 ? -3.086 -27.771 24.903 1.00 27.80 202 ASP A CA 1
ATOM 1560 C C . ASP A 1 202 ? -4.382 -27.034 25.246 1.00 27.80 202 ASP A C 1
ATOM 1562 O O . ASP A 1 202 ? -4.774 -26.040 24.630 1.00 27.80 202 ASP A O 1
ATOM 1566 N N . ASP A 1 203 ? -5.065 -27.639 26.210 1.00 23.14 203 ASP A N 1
ATOM 1567 C CA . ASP A 1 203 ? -6.217 -27.182 26.969 1.00 23.14 203 ASP A CA 1
ATOM 1568 C C . ASP A 1 203 ? -5.720 -26.298 28.121 1.00 23.14 203 ASP A C 1
ATOM 1570 O O . ASP A 1 203 ? -4.936 -26.766 28.942 1.00 23.14 203 ASP A O 1
ATOM 1574 N N . LEU A 1 204 ? -6.153 -25.035 28.194 1.00 29.52 204 LEU A N 1
ATOM 1575 C CA . LEU A 1 204 ? -5.969 -24.196 29.385 1.00 29.52 204 LEU A CA 1
ATOM 1576 C C . LEU A 1 204 ? -7.187 -23.290 29.617 1.00 29.52 204 LEU A C 1
ATOM 1578 O O . LEU A 1 204 ? -7.274 -22.154 29.154 1.00 29.52 204 LEU A O 1
ATOM 1582 N N . SER A 1 205 ? -8.134 -23.867 30.354 1.00 25.75 205 SER A N 1
ATOM 1583 C CA . SER A 1 205 ? -8.982 -23.290 31.406 1.00 25.75 205 SER A CA 1
ATOM 1584 C C . SER A 1 205 ? -9.096 -21.759 31.522 1.00 25.75 205 SER A C 1
ATOM 1586 O O . SER A 1 205 ? -8.174 -21.044 31.922 1.00 25.75 205 SER A O 1
ATOM 1588 N N . PHE A 1 206 ? -10.335 -21.307 31.331 1.00 25.22 206 PHE A N 1
ATOM 1589 C CA . PHE A 1 206 ? -10.895 -20.008 31.691 1.00 25.22 206 PHE A CA 1
ATOM 1590 C C . PHE A 1 206 ? -10.759 -19.740 33.205 1.00 25.22 206 PHE A C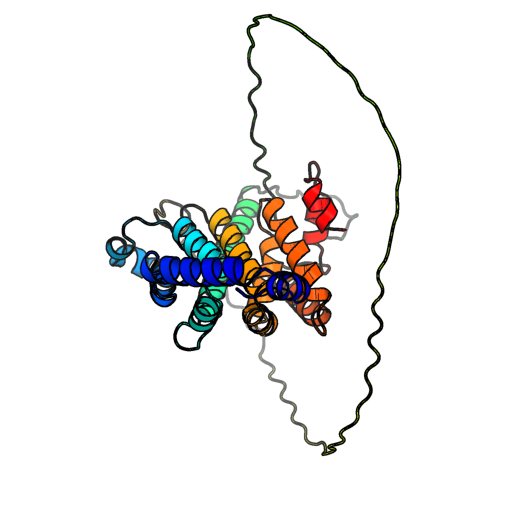 1
ATOM 1592 O O . PHE A 1 206 ? -11.301 -20.486 34.018 1.00 25.22 206 PHE A O 1
ATOM 1599 N N . THR A 1 207 ? -10.102 -18.643 33.598 1.00 25.59 207 THR A N 1
ATOM 1600 C CA . THR A 1 207 ? -10.247 -18.074 34.949 1.00 25.59 207 THR A CA 1
ATOM 1601 C C . THR A 1 207 ? -10.721 -16.628 34.837 1.00 25.59 207 THR A C 1
ATOM 1603 O O . THR A 1 207 ? -10.116 -15.786 34.174 1.00 25.59 207 THR A O 1
ATOM 1606 N N . SER A 1 208 ? -11.876 -16.351 35.440 1.00 28.88 208 SER A N 1
ATOM 1607 C CA . SER A 1 208 ? -12.514 -15.039 35.464 1.00 28.88 208 SER A CA 1
ATOM 1608 C C . SER A 1 208 ? -11.725 -14.070 36.352 1.00 28.88 208 SER A C 1
ATOM 1610 O O . SER A 1 208 ? -11.765 -14.158 37.579 1.00 28.88 208 SER A O 1
ATOM 1612 N N . GLY A 1 209 ? -11.022 -13.120 35.732 1.00 24.67 209 GLY A N 1
ATOM 1613 C CA . GLY A 1 209 ? -10.299 -12.037 36.400 1.00 24.67 209 GLY A CA 1
ATOM 1614 C C . GLY A 1 209 ? -10.973 -10.680 36.185 1.00 24.67 209 GLY A C 1
ATOM 1615 O O . GLY A 1 209 ? -11.113 -10.214 35.060 1.00 24.67 209 GLY A O 1
ATOM 1616 N N . LYS A 1 210 ? -11.387 -10.051 37.287 1.00 27.16 210 LYS A N 1
ATOM 1617 C CA . LYS A 1 210 ? -12.055 -8.742 37.388 1.00 27.16 210 LYS A CA 1
ATOM 1618 C C . LYS A 1 210 ? -11.311 -7.624 36.632 1.00 27.16 210 LYS A C 1
ATOM 1620 O O . LYS A 1 210 ? -10.145 -7.349 36.913 1.00 27.16 210 LYS A O 1
ATOM 1625 N N . LEU A 1 211 ? -12.026 -6.927 35.745 1.00 29.16 211 LEU A N 1
ATOM 1626 C CA . LEU A 1 211 ? -11.586 -5.710 35.055 1.00 29.16 211 LEU A CA 1
ATOM 1627 C C . LEU A 1 211 ? -11.323 -4.587 36.072 1.00 29.16 211 LEU A C 1
ATOM 1629 O O . LEU A 1 211 ? -12.243 -4.073 36.707 1.00 29.16 211 LEU A O 1
ATOM 1633 N N . LYS A 1 212 ? -10.055 -4.198 36.231 1.00 30.19 212 LYS A N 1
ATOM 1634 C CA . LYS A 1 212 ? -9.676 -2.955 36.910 1.00 30.19 212 LYS A CA 1
ATOM 1635 C C . LYS A 1 212 ? -9.763 -1.801 35.911 1.00 30.19 212 LYS A C 1
ATOM 1637 O O . LYS A 1 212 ? -9.067 -1.802 34.899 1.00 30.19 212 LYS A O 1
ATOM 1642 N N . ASN A 1 213 ? -10.600 -0.818 36.243 1.00 31.14 213 ASN A N 1
ATOM 1643 C CA . ASN A 1 213 ? -10.697 0.494 35.603 1.00 31.14 213 ASN A CA 1
ATOM 1644 C C . ASN A 1 213 ? -9.308 1.084 35.311 1.00 31.14 213 ASN A C 1
ATOM 1646 O O . ASN A 1 213 ? -8.571 1.428 36.234 1.00 31.14 213 ASN A O 1
ATOM 1650 N N . SER A 1 214 ? -8.975 1.264 34.031 1.00 30.19 214 SER A N 1
ATOM 1651 C CA . SER A 1 214 ? -7.816 2.051 33.603 1.00 30.19 214 SER A CA 1
ATOM 1652 C C . SER A 1 214 ? -8.301 3.342 32.953 1.00 30.19 214 SER A C 1
ATOM 1654 O O . SER A 1 214 ? -8.588 3.408 31.761 1.00 30.19 214 SER A O 1
ATOM 1656 N N . HIS A 1 215 ? -8.376 4.410 33.743 1.00 34.03 215 HIS A N 1
ATOM 1657 C CA . HIS A 1 215 ? -8.689 5.766 33.280 1.00 34.03 215 HIS A CA 1
ATOM 1658 C C . HIS A 1 215 ? -7.554 6.433 32.466 1.00 34.03 215 HIS A C 1
ATOM 1660 O O . HIS A 1 215 ? -7.551 7.653 32.307 1.00 34.03 215 HIS A O 1
ATOM 1666 N N . ASN A 1 216 ? -6.612 5.663 31.904 1.00 31.42 216 ASN A N 1
ATOM 1667 C CA . ASN A 1 216 ? -5.451 6.185 31.172 1.00 31.42 216 ASN A CA 1
ATOM 1668 C C . ASN A 1 216 ? -5.619 6.270 29.640 1.00 31.42 216 ASN A C 1
ATOM 1670 O O . ASN A 1 216 ? -4.762 6.861 28.983 1.00 31.42 216 ASN A O 1
ATOM 1674 N N . SER A 1 217 ? -6.721 5.782 29.051 1.00 38.53 217 SER A N 1
ATOM 1675 C CA . SER A 1 217 ? -6.944 5.887 27.590 1.00 38.53 217 SER A CA 1
ATOM 1676 C C . SER A 1 217 ? -7.283 7.301 27.095 1.00 38.53 217 SER A C 1
ATOM 1678 O O . SER A 1 217 ? -7.128 7.597 25.913 1.00 38.53 217 SER A O 1
ATOM 1680 N N . ARG A 1 218 ? -7.658 8.229 27.986 1.00 37.06 218 ARG A N 1
ATOM 1681 C CA . ARG A 1 218 ? -8.054 9.604 27.618 1.00 37.06 218 ARG A CA 1
ATOM 1682 C C . ARG A 1 218 ? -6.901 10.519 27.170 1.00 37.06 218 ARG A C 1
ATOM 1684 O O . ARG A 1 218 ? -7.136 11.679 26.852 1.00 37.06 218 ARG A O 1
ATOM 1691 N N . LYS A 1 219 ? -5.653 10.034 27.117 1.00 34.41 219 LYS A N 1
ATOM 1692 C CA . LYS A 1 219 ? -4.463 10.854 26.798 1.00 34.41 219 LYS A CA 1
ATOM 1693 C C . LYS A 1 219 ? -3.809 10.558 25.444 1.00 34.41 219 LYS A C 1
ATOM 1695 O O . LYS A 1 219 ? -2.710 11.045 25.184 1.00 34.41 219 LYS A O 1
ATOM 1700 N N . LEU A 1 220 ? -4.454 9.774 24.577 1.00 41.94 220 LEU A N 1
ATOM 1701 C CA . LEU A 1 220 ? -3.938 9.505 23.228 1.00 41.94 220 LEU A CA 1
ATOM 1702 C C . LEU A 1 220 ? -4.378 10.534 22.178 1.00 41.94 220 LEU A C 1
ATOM 1704 O O . LEU A 1 220 ? -3.718 10.611 21.141 1.00 41.94 220 LEU A O 1
ATOM 1708 N N . TYR A 1 221 ? -5.404 11.344 22.470 1.00 45.38 221 TYR A N 1
ATOM 1709 C CA . TYR A 1 221 ? -6.107 12.160 21.471 1.00 45.38 221 TYR A CA 1
ATOM 1710 C C . TYR A 1 221 ? -6.123 13.678 21.739 1.00 45.38 221 TYR A C 1
ATOM 1712 O O . TYR A 1 221 ? -6.815 14.426 21.064 1.00 45.38 221 TYR A O 1
ATOM 1720 N N . SER A 1 222 ? -5.332 14.188 22.685 1.00 33.41 222 SER A N 1
ATOM 1721 C CA . SER A 1 222 ? -5.206 15.640 22.871 1.00 33.41 222 SER A CA 1
ATOM 1722 C C . SER A 1 222 ? -3.735 16.051 22.869 1.00 33.41 222 SER A C 1
ATOM 1724 O O . SER A 1 222 ? -2.967 15.662 23.748 1.00 33.41 222 SER A O 1
ATOM 1726 N N . SER A 1 223 ? -3.346 16.805 21.833 1.00 35.94 223 SER A N 1
ATOM 1727 C CA . SER A 1 223 ? -1.998 17.326 21.535 1.00 35.94 223 SER A CA 1
ATOM 1728 C C . SER A 1 223 ? -0.916 16.299 21.149 1.00 35.94 223 SER A C 1
ATOM 1730 O O . SER A 1 223 ? 0.017 16.039 21.909 1.00 35.94 223 SER A O 1
ATOM 1732 N N . SER A 1 224 ? -0.954 15.782 19.914 1.00 41.72 224 SER A N 1
ATOM 1733 C CA . SER A 1 224 ? 0.174 15.057 19.298 1.00 41.72 224 SER A CA 1
ATOM 1734 C C . SER A 1 224 ? 0.660 15.785 18.040 1.00 41.72 224 SER A C 1
ATOM 1736 O O . SER A 1 224 ? 0.183 15.514 16.952 1.00 41.72 224 SER A O 1
ATOM 1738 N N . LYS A 1 225 ? 1.602 16.725 18.193 1.00 49.41 225 LYS A N 1
ATOM 1739 C CA . LYS A 1 225 ? 2.247 17.482 17.095 1.00 49.41 225 LYS A CA 1
ATOM 1740 C C . LYS A 1 225 ? 3.243 16.615 16.290 1.00 49.41 225 LYS A C 1
ATOM 1742 O O . LYS A 1 225 ? 4.448 16.890 16.353 1.00 49.41 225 LYS A O 1
ATOM 1747 N N . GLY A 1 226 ? 2.796 15.539 15.637 1.00 50.12 226 GLY A N 1
ATOM 1748 C CA . GLY A 1 226 ? 3.716 14.686 14.870 1.00 50.12 226 GLY A CA 1
ATOM 1749 C C . GLY A 1 226 ? 3.157 13.463 14.132 1.00 50.12 226 GLY A C 1
ATOM 1750 O O . GLY A 1 226 ? 3.916 12.868 13.379 1.00 50.12 226 GLY A O 1
ATOM 1751 N N . ILE A 1 227 ? 1.889 13.086 14.315 1.00 60.25 227 ILE A N 1
ATOM 1752 C CA . ILE A 1 227 ? 1.152 12.228 13.363 1.00 60.25 227 ILE A CA 1
ATOM 1753 C C . ILE A 1 227 ? -0.095 13.032 13.051 1.00 60.25 227 ILE A C 1
ATOM 1755 O O . ILE A 1 227 ? -1.129 12.885 13.701 1.00 60.25 227 ILE A O 1
ATOM 1759 N N . ASP A 1 228 ? 0.086 14.013 12.180 1.00 60.28 228 ASP A N 1
ATOM 1760 C CA . ASP A 1 228 ? -0.881 15.095 12.042 1.00 60.28 228 ASP A CA 1
ATOM 1761 C C . ASP A 1 228 ? -2.094 14.641 11.204 1.00 60.28 228 ASP A C 1
ATOM 1763 O O . ASP A 1 228 ? -3.176 15.207 11.345 1.00 60.28 228 ASP A O 1
ATOM 1767 N N . HIS A 1 229 ? -1.945 13.551 10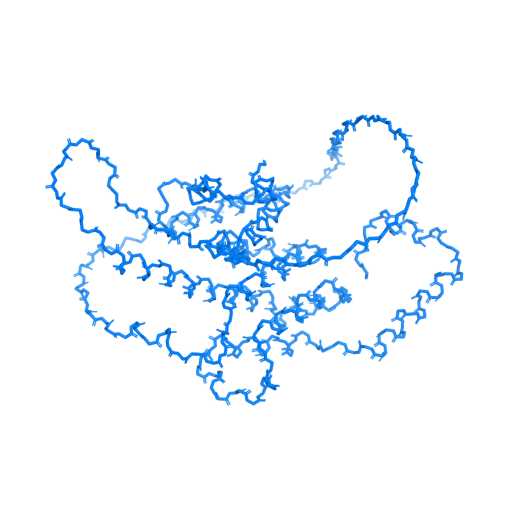.427 1.00 83.62 229 HIS A N 1
ATOM 1768 C CA . HIS A 1 229 ? -2.955 13.035 9.497 1.00 83.62 229 HIS A CA 1
ATOM 1769 C C . HIS A 1 229 ? -2.920 11.495 9.373 1.00 83.62 229 HIS A C 1
ATOM 1771 O O . HIS A 1 229 ? -2.421 10.951 8.392 1.00 83.62 229 HIS A O 1
ATOM 1777 N N . ILE A 1 230 ? -3.461 10.774 10.368 1.00 89.69 230 ILE A N 1
ATOM 1778 C CA . ILE A 1 230 ? -3.507 9.291 10.376 1.00 89.69 230 ILE A CA 1
ATOM 1779 C C . ILE A 1 230 ? -4.146 8.737 9.093 1.00 89.69 230 ILE A C 1
ATOM 1781 O O . ILE A 1 230 ? -3.622 7.790 8.510 1.00 89.69 230 ILE A O 1
ATOM 1785 N N . ASP A 1 231 ? -5.253 9.333 8.652 1.00 91.19 231 ASP A N 1
ATOM 1786 C CA . ASP A 1 231 ? -5.970 8.905 7.448 1.00 91.19 231 ASP A CA 1
ATOM 1787 C C . ASP A 1 231 ? -5.099 9.063 6.191 1.00 91.19 231 ASP A C 1
ATOM 1789 O O . ASP A 1 231 ? -4.934 8.117 5.416 1.00 91.19 231 ASP A O 1
ATOM 1793 N N . ASP A 1 232 ? -4.449 10.220 6.028 1.00 94.44 232 ASP A N 1
ATOM 1794 C CA . ASP A 1 232 ? -3.554 10.465 4.893 1.00 94.44 232 ASP A CA 1
ATOM 1795 C C . ASP A 1 232 ? -2.351 9.515 4.906 1.00 94.44 232 ASP A C 1
ATOM 1797 O O . ASP A 1 232 ? -1.980 8.974 3.863 1.00 94.44 232 ASP A O 1
ATOM 1801 N N . ASP A 1 233 ? -1.766 9.259 6.077 1.00 96.19 233 ASP A N 1
ATOM 1802 C CA . ASP A 1 233 ? -0.641 8.335 6.219 1.00 96.19 233 ASP A CA 1
ATOM 1803 C C . ASP A 1 233 ? -1.046 6.892 5.881 1.00 96.19 233 ASP A C 1
ATOM 1805 O O . ASP A 1 233 ? -0.297 6.185 5.201 1.00 96.19 233 ASP A O 1
ATOM 1809 N N . ILE A 1 234 ? -2.248 6.457 6.281 1.00 97.25 234 ILE A N 1
ATOM 1810 C CA . ILE A 1 234 ? -2.799 5.159 5.867 1.00 97.25 234 ILE A CA 1
ATOM 1811 C C . ILE A 1 234 ? -2.967 5.133 4.347 1.00 97.25 234 ILE A C 1
ATOM 1813 O O . ILE A 1 234 ? -2.501 4.189 3.709 1.00 97.25 234 ILE A O 1
ATOM 1817 N N . HIS A 1 235 ? -3.586 6.156 3.749 1.00 97.44 235 HIS A N 1
ATOM 1818 C CA . HIS A 1 235 ? -3.783 6.221 2.300 1.00 97.44 235 HIS A CA 1
ATOM 1819 C C . HIS A 1 235 ? -2.455 6.119 1.536 1.00 97.44 235 HIS A C 1
ATOM 1821 O O . HIS A 1 235 ? -2.320 5.283 0.641 1.00 97.44 235 HIS A O 1
ATOM 1827 N N . VAL A 1 236 ? -1.455 6.925 1.905 1.00 98.12 236 VAL A N 1
ATOM 1828 C CA . VAL A 1 236 ? -0.144 6.908 1.242 1.00 98.12 236 VAL A CA 1
ATOM 1829 C C . VAL A 1 236 ? 0.592 5.592 1.509 1.00 98.12 236 VAL A C 1
ATOM 1831 O O . VAL A 1 236 ? 1.205 5.049 0.594 1.00 98.12 236 VAL A O 1
ATOM 1834 N N . GLY A 1 237 ? 0.474 5.017 2.709 1.00 98.19 237 GLY A N 1
ATOM 1835 C CA . GLY A 1 237 ? 0.997 3.684 3.011 1.00 98.19 237 GLY A CA 1
ATOM 1836 C C . GLY A 1 237 ? 0.425 2.598 2.090 1.00 98.19 237 GLY A C 1
ATOM 1837 O O . GLY A 1 237 ? 1.175 1.762 1.580 1.00 98.19 237 GLY A O 1
ATOM 1838 N N . ILE A 1 238 ? -0.878 2.645 1.793 1.00 98.50 238 ILE A N 1
ATOM 1839 C CA . ILE A 1 238 ? -1.505 1.756 0.801 1.00 98.50 238 ILE A CA 1
ATOM 1840 C C . ILE A 1 238 ? -0.984 2.043 -0.617 1.00 98.50 238 ILE A C 1
ATOM 1842 O O . ILE A 1 238 ? -0.706 1.101 -1.361 1.00 98.50 238 ILE A O 1
ATOM 1846 N N . CYS A 1 239 ? -0.755 3.306 -0.986 1.00 98.50 239 CYS A N 1
ATOM 1847 C CA . CYS A 1 239 ? -0.108 3.652 -2.257 1.00 98.50 239 CYS A CA 1
ATOM 1848 C C . CYS A 1 239 ? 1.322 3.087 -2.372 1.00 98.50 239 CYS A C 1
ATOM 1850 O O . CYS A 1 239 ? 1.687 2.602 -3.442 1.00 98.50 239 CYS A O 1
ATOM 1852 N N . CYS A 1 240 ? 2.107 3.055 -1.288 1.00 98.62 240 CYS A N 1
ATOM 1853 C CA . CYS A 1 240 ? 3.417 2.390 -1.270 1.00 98.62 240 CYS A CA 1
ATOM 1854 C C . CYS A 1 240 ? 3.296 0.882 -1.545 1.00 98.62 240 CYS A C 1
ATOM 1856 O O . CYS A 1 240 ? 4.057 0.335 -2.346 1.00 98.62 240 CYS A O 1
ATOM 1858 N N . LEU A 1 241 ? 2.318 0.203 -0.927 1.00 98.56 241 LEU A N 1
ATOM 1859 C CA . LEU A 1 241 ? 2.051 -1.216 -1.201 1.00 98.56 241 LEU A CA 1
ATOM 1860 C C . LEU A 1 241 ? 1.610 -1.437 -2.655 1.00 98.56 241 LEU A C 1
ATOM 1862 O O . LEU A 1 241 ? 2.053 -2.394 -3.287 1.00 98.56 241 LEU A O 1
ATOM 1866 N N . ARG A 1 242 ? 0.809 -0.528 -3.225 1.00 98.06 242 ARG A N 1
ATOM 1867 C CA . ARG A 1 242 ? 0.441 -0.551 -4.650 1.00 98.06 242 ARG A CA 1
ATOM 1868 C C . ARG A 1 242 ? 1.666 -0.423 -5.556 1.00 98.06 242 ARG A C 1
ATOM 1870 O O . ARG A 1 242 ? 1.791 -1.171 -6.521 1.00 98.06 242 ARG A O 1
ATOM 1877 N N . ALA A 1 243 ? 2.573 0.506 -5.250 1.00 98.00 243 ALA A N 1
ATOM 1878 C CA . ALA A 1 243 ? 3.808 0.687 -6.008 1.00 98.00 243 ALA A CA 1
ATOM 1879 C C . ALA A 1 243 ? 4.671 -0.586 -5.990 1.00 98.00 243 ALA A C 1
ATOM 1881 O O . ALA A 1 243 ? 5.193 -0.985 -7.029 1.00 98.00 243 ALA A O 1
ATOM 1882 N N . LEU A 1 244 ? 4.750 -1.270 -4.842 1.00 97.88 244 LEU A N 1
ATOM 1883 C CA . LEU A 1 244 ? 5.435 -2.559 -4.722 1.00 97.88 244 LEU A CA 1
ATOM 1884 C C . LEU A 1 244 ? 4.759 -3.669 -5.538 1.00 97.88 244 LEU A C 1
ATOM 1886 O O . LEU A 1 244 ? 5.460 -4.406 -6.223 1.00 97.88 244 LEU A O 1
ATOM 1890 N N . LEU A 1 245 ? 3.428 -3.782 -5.517 1.00 96.31 245 LEU A N 1
ATOM 1891 C CA . LEU A 1 245 ? 2.700 -4.769 -6.333 1.00 96.31 245 LEU A CA 1
ATOM 1892 C C . LEU A 1 245 ? 2.904 -4.561 -7.843 1.00 96.31 245 LEU A C 1
ATOM 1894 O O . LEU A 1 245 ? 2.879 -5.523 -8.603 1.00 96.31 245 LEU A O 1
ATOM 1898 N N . ASN A 1 246 ? 3.159 -3.324 -8.273 1.00 94.44 246 ASN A N 1
ATOM 1899 C CA . ASN A 1 246 ? 3.473 -2.995 -9.665 1.00 94.44 246 ASN A CA 1
ATOM 1900 C C . ASN A 1 246 ? 4.946 -3.238 -10.041 1.00 94.44 246 ASN A C 1
ATOM 1902 O O . ASN A 1 246 ? 5.342 -2.949 -11.170 1.00 94.44 246 ASN A O 1
ATOM 1906 N N . ASN A 1 247 ? 5.763 -3.746 -9.117 1.00 93.31 247 ASN A N 1
ATOM 1907 C CA . ASN A 1 247 ? 7.163 -4.080 -9.340 1.00 93.31 247 ASN A CA 1
ATOM 1908 C C . ASN A 1 247 ? 7.361 -5.598 -9.307 1.00 93.31 247 ASN A C 1
ATOM 1910 O O . ASN A 1 247 ? 6.875 -6.271 -8.397 1.00 93.31 247 ASN A O 1
ATOM 1914 N N . LYS A 1 248 ? 8.157 -6.149 -10.231 1.00 91.19 248 LYS A N 1
ATOM 1915 C CA . LYS A 1 248 ? 8.345 -7.612 -10.310 1.00 91.19 248 LYS A CA 1
ATOM 1916 C C . LYS A 1 248 ? 8.933 -8.262 -9.048 1.00 91.19 248 LYS A C 1
ATOM 1918 O O . LYS A 1 248 ? 8.677 -9.434 -8.800 1.00 91.19 248 LYS A O 1
ATOM 1923 N N . PHE A 1 249 ? 9.729 -7.536 -8.258 1.00 93.50 249 PHE A N 1
ATOM 1924 C CA . PHE A 1 249 ? 10.252 -8.027 -6.974 1.00 93.50 249 PHE A CA 1
ATOM 1925 C C . PHE A 1 249 ? 9.310 -7.697 -5.819 1.00 93.50 249 PHE A C 1
ATOM 1927 O O . PHE A 1 249 ? 9.134 -8.507 -4.909 1.00 93.50 249 PHE A O 1
ATOM 1934 N N . GLY A 1 250 ? 8.689 -6.518 -5.869 1.00 95.75 250 GLY A N 1
ATOM 1935 C CA . GLY A 1 250 ? 7.755 -6.071 -4.843 1.00 95.75 250 GLY A CA 1
ATOM 1936 C C . GLY A 1 250 ? 6.503 -6.940 -4.765 1.00 95.75 250 GLY A C 1
ATOM 1937 O O . GLY A 1 250 ? 6.092 -7.275 -3.657 1.00 95.75 250 GLY A O 1
ATOM 1938 N N . VAL A 1 251 ? 5.956 -7.393 -5.900 1.00 95.12 251 VAL A N 1
ATOM 1939 C CA . VAL A 1 251 ? 4.784 -8.280 -5.912 1.00 95.12 251 VAL A CA 1
ATOM 1940 C C . VAL A 1 251 ? 5.065 -9.580 -5.168 1.00 95.12 251 VAL A C 1
ATOM 1942 O O . VAL A 1 251 ? 4.284 -9.954 -4.303 1.00 95.12 251 VAL A O 1
ATOM 1945 N N . VAL A 1 252 ? 6.220 -10.211 -5.400 1.00 95.50 252 VAL A N 1
ATOM 1946 C CA . VAL A 1 252 ? 6.614 -11.450 -4.710 1.00 95.50 252 VAL A CA 1
ATOM 1947 C C . VAL A 1 252 ? 6.752 -11.212 -3.205 1.00 95.50 252 VAL A C 1
ATOM 1949 O O . VAL A 1 252 ? 6.258 -12.009 -2.405 1.00 95.50 252 VAL A O 1
ATOM 1952 N N . ALA A 1 253 ? 7.378 -10.101 -2.807 1.00 96.75 253 ALA A N 1
ATOM 1953 C CA . ALA A 1 253 ? 7.578 -9.759 -1.402 1.00 96.75 253 ALA A CA 1
ATOM 1954 C C . ALA A 1 253 ? 6.252 -9.478 -0.670 1.00 96.75 253 ALA A C 1
ATOM 1956 O O . ALA A 1 253 ? 6.031 -9.995 0.425 1.00 96.75 253 ALA A O 1
ATOM 1957 N N . VAL A 1 254 ? 5.353 -8.695 -1.277 1.00 97.19 254 VAL A N 1
ATOM 1958 C CA . VAL A 1 254 ? 4.036 -8.371 -0.705 1.00 97.19 254 VAL A CA 1
ATOM 1959 C C . VAL A 1 254 ? 3.143 -9.611 -0.666 1.00 97.19 254 VAL A C 1
ATOM 1961 O O . VAL A 1 254 ? 2.528 -9.877 0.362 1.00 97.19 254 VAL A O 1
ATOM 1964 N N . PHE A 1 255 ? 3.112 -10.398 -1.743 1.00 95.00 255 PHE A N 1
ATOM 1965 C CA . PHE A 1 255 ? 2.295 -11.610 -1.849 1.00 95.00 255 PHE A CA 1
ATOM 1966 C C . PHE A 1 255 ? 2.707 -12.682 -0.831 1.00 95.00 255 PHE A C 1
ATOM 1968 O O . PHE A 1 255 ? 1.859 -13.345 -0.239 1.00 95.00 255 PHE A O 1
ATOM 1975 N N . SER A 1 256 ? 4.007 -12.792 -0.544 1.00 95.19 256 SER A N 1
ATOM 1976 C CA . SER A 1 256 ? 4.529 -13.710 0.480 1.00 95.19 256 SER A CA 1
ATOM 1977 C C . SER A 1 256 ? 4.253 -13.237 1.916 1.00 95.19 256 SER A C 1
ATOM 1979 O O . SER A 1 256 ? 4.342 -14.023 2.860 1.00 95.19 256 SER A O 1
ATOM 1981 N N . ASN A 1 257 ? 3.911 -11.960 2.116 1.00 96.75 257 ASN A N 1
ATOM 1982 C CA . ASN A 1 257 ? 3.686 -11.378 3.433 1.00 96.75 257 ASN A CA 1
ATOM 1983 C C . ASN A 1 257 ? 2.185 -11.278 3.750 1.00 96.75 257 ASN A C 1
ATOM 1985 O O . ASN A 1 257 ? 1.508 -10.309 3.405 1.00 96.75 257 ASN A O 1
ATOM 1989 N N . ARG A 1 258 ? 1.669 -12.254 4.509 1.00 96.88 258 ARG A N 1
ATOM 1990 C CA . ARG A 1 258 ? 0.252 -12.288 4.925 1.00 96.88 258 ARG A CA 1
ATOM 1991 C C . ARG A 1 258 ? -0.199 -11.033 5.676 1.00 96.88 258 ARG A C 1
ATOM 1993 O O . ARG A 1 258 ? -1.359 -10.644 5.562 1.00 96.88 258 ARG A O 1
ATOM 2000 N N . GLN A 1 259 ? 0.688 -10.403 6.448 1.00 97.62 259 GLN A N 1
ATOM 2001 C CA . GLN A 1 259 ? 0.347 -9.181 7.174 1.00 97.62 259 GLN A CA 1
ATOM 2002 C C . GLN A 1 259 ? 0.197 -7.990 6.219 1.00 97.62 259 GLN A C 1
ATOM 2004 O O . GLN A 1 259 ? -0.698 -7.179 6.432 1.00 97.62 259 GLN A O 1
ATOM 2009 N N . ALA A 1 260 ? 0.979 -7.917 5.137 1.00 98.31 260 ALA A N 1
ATOM 2010 C CA . ALA A 1 260 ? 0.814 -6.885 4.113 1.00 98.31 260 ALA A CA 1
ATOM 2011 C C . ALA A 1 260 ? -0.563 -6.977 3.433 1.00 98.31 260 ALA A C 1
ATOM 2013 O O . ALA A 1 260 ? -1.278 -5.979 3.351 1.00 98.31 260 ALA A O 1
ATOM 2014 N N . ILE A 1 261 ? -0.977 -8.187 3.032 1.00 98.25 261 ILE A N 1
ATOM 2015 C CA . ILE A 1 261 ? -2.317 -8.435 2.467 1.00 98.25 261 ILE A CA 1
ATOM 2016 C C . ILE A 1 261 ? -3.409 -8.075 3.478 1.00 98.25 261 ILE A C 1
ATOM 2018 O O . ILE A 1 261 ? -4.400 -7.427 3.141 1.00 98.25 261 ILE A O 1
ATOM 2022 N N . TYR A 1 262 ? -3.208 -8.430 4.748 1.00 98.38 262 TYR A N 1
ATOM 2023 C CA . TYR A 1 262 ? -4.140 -8.075 5.809 1.00 98.38 262 TYR A CA 1
ATOM 2024 C C . TYR A 1 262 ? -4.242 -6.556 6.030 1.00 98.38 262 TYR A C 1
ATOM 2026 O O . TYR A 1 262 ? -5.349 -6.048 6.187 1.00 98.38 262 TYR A O 1
ATOM 2034 N N . CYS A 1 263 ? -3.137 -5.806 5.974 1.00 98.38 263 CYS A N 1
ATOM 2035 C CA . CYS A 1 263 ? -3.157 -4.341 6.018 1.00 98.38 263 CYS A CA 1
ATOM 2036 C C . CYS A 1 263 ? -3.956 -3.734 4.861 1.00 98.38 263 CYS A C 1
ATOM 2038 O O . CYS A 1 263 ? -4.703 -2.782 5.092 1.00 98.38 263 CYS A O 1
ATOM 2040 N N . ILE A 1 264 ? -3.845 -4.293 3.649 1.00 98.44 264 ILE A N 1
ATOM 2041 C CA . ILE A 1 264 ? -4.652 -3.869 2.494 1.00 98.44 264 ILE A CA 1
ATOM 2042 C C . ILE A 1 264 ? -6.141 -4.075 2.799 1.00 98.44 264 ILE A C 1
ATOM 2044 O O . ILE A 1 264 ? -6.909 -3.123 2.717 1.00 98.44 264 ILE A O 1
ATOM 2048 N N . VAL A 1 265 ? -6.548 -5.266 3.258 1.00 98.12 265 VAL A N 1
ATOM 2049 C CA . VAL A 1 265 ? -7.952 -5.553 3.624 1.00 98.12 265 VAL A CA 1
ATOM 2050 C C . VAL A 1 265 ? -8.461 -4.621 4.728 1.00 98.12 265 VAL A C 1
ATOM 2052 O O . VAL A 1 265 ? -9.548 -4.058 4.620 1.00 98.12 265 VAL A O 1
ATOM 2055 N N . ARG A 1 266 ? -7.673 -4.397 5.784 1.00 97.06 266 ARG A N 1
ATOM 2056 C CA . ARG A 1 266 ? -8.057 -3.506 6.893 1.00 97.06 266 ARG A CA 1
ATOM 2057 C C . ARG A 1 266 ? -8.307 -2.067 6.458 1.00 97.06 266 ARG A C 1
ATOM 2059 O O . ARG A 1 266 ? -9.108 -1.378 7.086 1.00 97.06 266 ARG A O 1
ATOM 2066 N N . ALA A 1 267 ? -7.659 -1.610 5.387 1.00 97.19 267 ALA A N 1
ATOM 2067 C CA . ALA A 1 267 ? -7.846 -0.261 4.869 1.00 97.19 267 ALA A CA 1
ATOM 2068 C C . ALA A 1 267 ? -9.243 -0.022 4.256 1.00 97.19 267 ALA A C 1
ATOM 2070 O O . ALA A 1 267 ? -9.585 1.128 3.990 1.00 97.19 267 ALA A O 1
ATOM 2071 N N . ILE A 1 268 ? -10.104 -1.046 4.142 1.00 95.19 268 ILE A N 1
ATOM 2072 C CA . ILE A 1 268 ? -11.549 -0.877 3.875 1.00 95.19 268 ILE A CA 1
ATOM 2073 C C . ILE A 1 268 ? -12.224 -0.001 4.945 1.00 95.19 268 ILE A C 1
ATOM 2075 O O . ILE A 1 268 ? -13.213 0.672 4.657 1.00 95.19 268 ILE A O 1
ATOM 2079 N N . LEU A 1 269 ? -11.682 0.039 6.166 1.00 92.69 269 LEU A N 1
ATOM 2080 C CA . LEU A 1 269 ? -12.187 0.885 7.251 1.00 92.69 269 LEU A CA 1
ATOM 2081 C C . LEU A 1 269 ? -11.838 2.367 7.101 1.00 92.69 269 LEU A C 1
ATOM 2083 O O . LEU A 1 269 ? -12.352 3.192 7.851 1.00 92.69 269 LEU A O 1
ATOM 2087 N N . HIS A 1 270 ? -10.979 2.720 6.146 1.00 92.94 270 HIS A N 1
ATOM 2088 C CA . HIS A 1 270 ? -10.585 4.102 5.920 1.00 92.94 270 HIS A CA 1
ATOM 2089 C C . HIS A 1 270 ? -11.803 4.973 5.545 1.00 92.94 270 HIS A C 1
ATOM 2091 O O . HIS A 1 270 ? -12.630 4.542 4.734 1.00 92.94 270 HIS A O 1
ATOM 2097 N N . PRO A 1 271 ? -11.930 6.214 6.054 1.00 89.38 271 PRO A N 1
ATOM 2098 C CA . PRO A 1 271 ? -13.101 7.055 5.793 1.00 89.38 271 PRO A CA 1
ATOM 2099 C C . PRO A 1 271 ? -13.287 7.370 4.300 1.00 89.38 271 PRO A C 1
ATOM 2101 O O . PRO A 1 271 ? -14.372 7.177 3.757 1.00 89.38 271 PRO A O 1
ATOM 2104 N N . SER A 1 272 ? -12.217 7.742 3.593 1.00 90.81 272 SER A N 1
ATOM 2105 C CA . SER A 1 272 ? -12.276 8.085 2.162 1.00 90.81 272 SER A CA 1
ATOM 2106 C C . SER A 1 272 ? -12.631 6.902 1.253 1.00 90.81 272 SER A C 1
ATOM 2108 O O . SER A 1 272 ? -11.906 5.904 1.220 1.00 90.81 272 SER A O 1
ATOM 2110 N N . PHE A 1 273 ? -13.675 7.065 0.429 1.00 91.50 273 PHE A N 1
ATOM 2111 C CA . PHE A 1 273 ? -14.038 6.124 -0.640 1.00 91.50 273 PHE A CA 1
ATOM 2112 C C . PHE A 1 273 ? -12.929 5.930 -1.674 1.00 91.50 273 PHE A C 1
ATOM 2114 O O . PHE A 1 273 ? -12.789 4.834 -2.200 1.00 91.50 273 PHE A O 1
ATOM 2121 N N . LYS A 1 274 ? -12.087 6.944 -1.910 1.00 94.19 274 LYS A N 1
ATOM 2122 C CA . LYS A 1 274 ? -10.936 6.830 -2.815 1.00 94.19 274 LYS A CA 1
ATOM 2123 C C . LYS A 1 274 ? -9.945 5.766 -2.338 1.00 94.19 274 LYS A C 1
ATOM 2125 O O . LYS A 1 274 ? -9.456 4.975 -3.137 1.00 94.19 274 LYS A O 1
ATOM 2130 N N . THR A 1 275 ? -9.657 5.730 -1.034 1.00 96.06 275 THR A N 1
ATOM 2131 C CA . THR A 1 275 ? -8.796 4.691 -0.446 1.00 96.06 275 THR A CA 1
ATOM 2132 C C . THR A 1 275 ? -9.467 3.329 -0.532 1.00 96.06 275 THR A C 1
ATOM 2134 O O . THR A 1 275 ? -8.815 2.359 -0.901 1.00 96.06 275 THR A O 1
ATOM 2137 N N . LYS A 1 276 ? -10.773 3.255 -0.242 1.00 95.31 276 LYS A N 1
ATOM 2138 C CA . LYS A 1 276 ? -11.519 1.997 -0.332 1.00 95.31 276 LYS A CA 1
ATOM 2139 C C . LYS A 1 276 ? -11.533 1.441 -1.767 1.00 95.31 276 LYS A C 1
ATOM 2141 O O . LYS A 1 276 ? -11.321 0.249 -1.937 1.00 95.31 276 LYS A O 1
ATOM 2146 N N . ALA A 1 277 ? -11.706 2.292 -2.781 1.00 95.94 277 ALA A N 1
ATOM 2147 C CA . ALA A 1 277 ? -11.676 1.900 -4.194 1.00 95.94 277 ALA A CA 1
ATOM 2148 C C . ALA A 1 277 ? -10.301 1.346 -4.580 1.00 95.94 277 ALA A C 1
ATOM 2150 O O . ALA A 1 277 ? -10.197 0.225 -5.065 1.00 95.94 277 ALA A O 1
ATOM 2151 N N . LEU A 1 278 ? -9.233 2.072 -4.222 1.00 97.25 278 LEU A N 1
ATOM 2152 C CA . LEU A 1 278 ? -7.855 1.624 -4.423 1.00 97.25 278 LEU A CA 1
ATOM 2153 C C . LEU A 1 278 ? -7.587 0.247 -3.791 1.00 97.25 278 LEU A C 1
ATOM 2155 O O . LEU A 1 278 ? -6.923 -0.593 -4.394 1.00 97.25 278 LEU A O 1
ATOM 2159 N N . VAL A 1 279 ? -8.084 0.019 -2.573 1.00 97.88 279 VAL A N 1
ATOM 2160 C CA . VAL A 1 279 ? -7.945 -1.268 -1.881 1.00 97.88 279 VAL A CA 1
ATOM 2161 C C . VAL A 1 279 ? -8.630 -2.386 -2.662 1.00 97.88 279 VAL A C 1
ATOM 2163 O O . VAL A 1 279 ? -8.031 -3.443 -2.840 1.00 97.88 279 VAL A O 1
ATOM 2166 N N . LEU A 1 280 ? -9.852 -2.164 -3.146 1.00 97.06 280 LEU A N 1
ATOM 2167 C CA . LEU A 1 280 ? -10.592 -3.170 -3.908 1.00 97.06 280 LEU A CA 1
ATOM 2168 C C . LEU A 1 280 ? -9.941 -3.464 -5.263 1.00 97.06 280 LEU A C 1
ATOM 2170 O O . LEU A 1 280 ? -9.783 -4.636 -5.598 1.00 97.06 280 LEU A O 1
ATOM 2174 N N . ASP A 1 281 ? -9.440 -2.445 -5.965 1.00 96.69 281 ASP A N 1
ATOM 2175 C CA . ASP A 1 281 ? -8.669 -2.627 -7.201 1.00 96.69 281 ASP A CA 1
ATOM 2176 C C . ASP A 1 281 ? -7.420 -3.495 -6.961 1.00 96.69 281 ASP A C 1
ATOM 2178 O O . ASP A 1 281 ? -7.122 -4.416 -7.725 1.00 96.69 281 ASP A O 1
ATOM 2182 N N . MET A 1 282 ? -6.686 -3.230 -5.871 1.00 97.44 282 MET A N 1
ATOM 2183 C CA . MET A 1 282 ? -5.512 -4.022 -5.492 1.00 97.44 282 MET A CA 1
ATOM 2184 C C . MET A 1 282 ? -5.889 -5.466 -5.149 1.00 97.44 282 MET A C 1
ATOM 2186 O O . MET A 1 282 ? -5.205 -6.391 -5.583 1.00 97.44 282 MET A O 1
ATOM 2190 N N . LEU A 1 283 ? -6.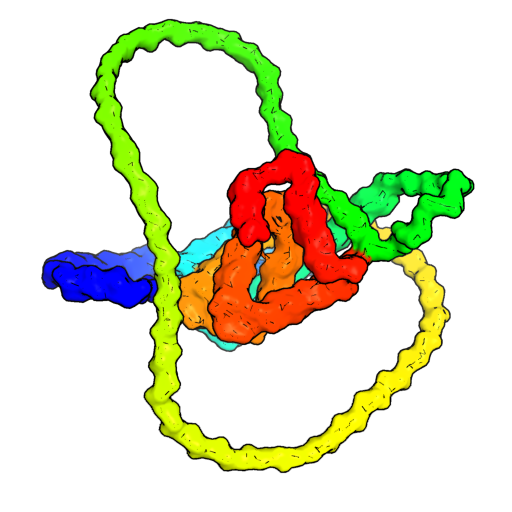960 -5.675 -4.378 1.00 97.19 283 LEU A N 1
ATOM 2191 C CA . LEU A 1 283 ? -7.418 -7.013 -4.004 1.00 97.19 283 LEU A CA 1
ATOM 2192 C C . LEU A 1 283 ? -7.892 -7.807 -5.225 1.00 97.19 283 LEU A C 1
ATOM 2194 O O . LEU A 1 283 ? -7.534 -8.974 -5.340 1.00 97.19 283 LEU A O 1
ATOM 2198 N N . SER A 1 284 ? -8.611 -7.179 -6.158 1.00 96.31 284 SER A N 1
ATOM 2199 C CA . SER A 1 284 ? -9.025 -7.794 -7.427 1.00 96.31 284 SER A CA 1
ATOM 2200 C C . SER A 1 284 ? -7.818 -8.283 -8.241 1.00 96.31 284 SER A C 1
ATOM 2202 O O . SER A 1 284 ? -7.756 -9.443 -8.663 1.00 96.31 284 SER A O 1
ATOM 2204 N N . ALA A 1 285 ? -6.785 -7.441 -8.359 1.00 95.31 285 ALA A N 1
ATOM 2205 C CA . ALA A 1 285 ? -5.537 -7.818 -9.016 1.00 95.31 285 ALA A CA 1
ATOM 2206 C C . ALA A 1 285 ? -4.822 -8.980 -8.300 1.00 95.31 285 ALA A C 1
ATOM 2208 O O . ALA A 1 285 ? -4.347 -9.904 -8.958 1.00 95.31 285 ALA A O 1
ATOM 2209 N N . ILE A 1 286 ? -4.775 -8.973 -6.962 1.00 95.81 286 ILE A N 1
ATOM 2210 C CA . ILE A 1 286 ? -4.152 -10.045 -6.168 1.00 95.81 286 ILE A CA 1
ATOM 2211 C C . ILE A 1 286 ? -4.907 -11.368 -6.331 1.00 95.81 286 ILE A C 1
ATOM 2213 O O . ILE A 1 286 ? -4.264 -12.396 -6.510 1.00 95.81 286 ILE A O 1
ATOM 2217 N N . VAL A 1 287 ? -6.245 -11.363 -6.297 1.00 96.50 287 VAL A N 1
ATOM 2218 C CA . VAL A 1 287 ? -7.073 -12.578 -6.447 1.00 96.50 287 VAL A CA 1
ATOM 2219 C C . VAL A 1 287 ? -6.876 -13.240 -7.812 1.00 96.50 287 VAL A C 1
ATOM 2221 O O . VAL A 1 287 ? -6.999 -14.456 -7.921 1.00 96.50 287 VAL A O 1
ATOM 2224 N N . THR A 1 288 ? -6.526 -12.458 -8.835 1.00 94.75 288 THR A N 1
ATOM 2225 C CA . THR A 1 288 ? -6.242 -12.964 -10.186 1.00 94.75 288 THR A CA 1
ATOM 2226 C C . THR A 1 288 ? -4.919 -13.744 -10.263 1.00 94.75 288 THR A C 1
ATOM 2228 O O . THR A 1 288 ? -4.712 -14.522 -11.193 1.00 94.75 288 THR A O 1
ATOM 2231 N N . LEU A 1 289 ? -4.012 -13.566 -9.296 1.00 93.06 289 LEU A N 1
ATOM 2232 C CA . LEU A 1 289 ? -2.771 -14.337 -9.216 1.00 93.06 289 LEU A CA 1
ATOM 2233 C C . LEU A 1 289 ? -3.043 -15.757 -8.698 1.00 93.06 289 LEU A C 1
ATOM 2235 O O . LEU A 1 289 ? -3.934 -15.975 -7.876 1.00 93.06 289 LEU A O 1
ATOM 2239 N N . THR A 1 290 ? -2.228 -16.723 -9.126 1.00 92.19 290 THR A N 1
ATOM 2240 C CA . THR A 1 290 ? -2.252 -18.095 -8.592 1.00 92.19 290 THR A CA 1
ATOM 2241 C C . THR A 1 290 ? -2.115 -18.072 -7.068 1.00 92.19 290 THR A C 1
ATOM 2243 O O . THR A 1 290 ? -1.256 -17.368 -6.547 1.00 92.19 290 THR A O 1
ATOM 2246 N N . ASP A 1 291 ? -2.975 -18.807 -6.357 1.00 92.06 291 ASP A N 1
ATOM 2247 C CA . ASP A 1 291 ? -3.104 -18.830 -4.885 1.00 92.06 291 ASP A CA 1
ATOM 2248 C C . ASP A 1 291 ? -3.549 -17.509 -4.222 1.00 92.06 291 ASP A C 1
ATOM 2250 O O . ASP A 1 291 ? -3.714 -17.438 -3.000 1.00 92.06 291 ASP A O 1
ATOM 2254 N N . GLY A 1 292 ? -3.816 -16.458 -5.003 1.00 94.56 292 GLY A N 1
ATOM 2255 C CA . GLY A 1 292 ? -4.200 -15.145 -4.485 1.00 94.56 292 GLY A CA 1
ATOM 2256 C C . GLY A 1 292 ? -5.557 -15.149 -3.787 1.00 94.56 292 GLY A C 1
ATOM 2257 O O . GLY A 1 292 ? -5.740 -14.477 -2.768 1.00 94.56 292 GLY A O 1
ATOM 2258 N N . HIS A 1 293 ? -6.491 -15.962 -4.285 1.00 96.06 293 HIS A N 1
ATOM 2259 C CA . HIS A 1 293 ? -7.818 -16.133 -3.697 1.00 96.06 293 HIS A CA 1
ATOM 2260 C C . HIS A 1 293 ? -7.753 -16.583 -2.228 1.00 96.06 293 HIS A C 1
ATOM 2262 O O . HIS A 1 293 ? -8.362 -15.956 -1.359 1.00 96.06 293 HIS A O 1
ATOM 2268 N N . GLU A 1 294 ? -6.958 -17.612 -1.925 1.00 95.81 294 GLU A N 1
ATOM 2269 C CA . GLU A 1 294 ? -6.830 -18.150 -0.565 1.00 95.81 294 GLU A CA 1
ATOM 2270 C C . GLU A 1 294 ? -6.176 -17.150 0.392 1.00 95.81 294 GLU A C 1
ATOM 2272 O O . GLU A 1 294 ? -6.574 -17.039 1.555 1.00 95.81 294 GLU A O 1
ATOM 2277 N N . LEU A 1 295 ? -5.216 -16.357 -0.095 1.00 95.94 295 LEU A N 1
ATOM 2278 C CA . LEU A 1 295 ? -4.598 -15.297 0.700 1.00 95.94 295 LEU A CA 1
ATOM 2279 C C . LEU A 1 295 ? -5.600 -14.205 1.075 1.00 95.94 295 LEU A C 1
ATOM 2281 O O . LEU A 1 295 ? -5.673 -13.808 2.243 1.00 95.94 295 LEU A O 1
ATOM 2285 N N . VAL A 1 296 ? -6.391 -13.736 0.108 1.00 97.31 296 VAL A N 1
ATOM 2286 C CA . VAL A 1 296 ? -7.398 -12.696 0.347 1.00 97.31 296 VAL A CA 1
ATOM 2287 C C . VAL A 1 296 ? -8.515 -13.224 1.246 1.00 97.31 296 VAL A C 1
ATOM 2289 O O . VAL A 1 296 ? -8.880 -12.556 2.217 1.00 97.31 296 VAL A O 1
ATOM 2292 N N . LEU A 1 297 ? -8.999 -14.450 1.024 1.00 96.88 297 LEU A N 1
ATOM 2293 C CA . LEU A 1 297 ? -9.966 -15.085 1.921 1.00 96.88 297 LEU A CA 1
ATOM 2294 C C . LEU A 1 297 ? -9.424 -15.257 3.342 1.00 96.88 297 LEU A C 1
ATOM 2296 O O . LEU A 1 297 ? -10.136 -14.974 4.309 1.00 96.88 297 LEU A O 1
ATOM 2300 N N . GLY A 1 298 ? -8.168 -15.682 3.488 1.00 97.44 298 GLY A N 1
ATOM 2301 C CA . GLY A 1 298 ? -7.489 -15.774 4.778 1.00 97.44 298 GLY A CA 1
ATOM 2302 C C . GLY A 1 298 ? -7.424 -14.423 5.496 1.00 97.44 298 GLY A C 1
ATOM 2303 O O . GLY A 1 298 ? -7.713 -14.340 6.692 1.00 97.44 298 GLY A O 1
ATOM 2304 N N . ALA A 1 299 ? -7.126 -13.347 4.764 1.00 97.94 299 ALA A N 1
ATOM 2305 C CA . ALA A 1 299 ? -7.117 -11.990 5.300 1.00 97.94 299 ALA A CA 1
ATOM 2306 C C . ALA A 1 299 ? -8.518 -11.520 5.737 1.00 97.94 299 ALA A C 1
ATOM 2308 O O . ALA A 1 299 ? -8.654 -10.976 6.833 1.00 97.94 299 ALA A O 1
ATOM 2309 N N . PHE A 1 300 ? -9.570 -11.786 4.956 1.00 97.88 300 PHE A N 1
ATOM 2310 C CA . PHE A 1 300 ? -10.950 -11.471 5.350 1.00 97.88 300 PHE A CA 1
ATOM 2311 C C . PHE A 1 300 ? -11.473 -12.347 6.496 1.00 97.88 300 PHE A C 1
ATOM 2313 O O . PHE A 1 300 ? -12.275 -11.879 7.299 1.00 97.88 300 PHE A O 1
ATOM 2320 N N . ASN A 1 301 ? -11.004 -13.590 6.638 1.00 97.12 301 ASN A N 1
ATOM 2321 C CA . ASN A 1 301 ? -11.285 -14.405 7.825 1.00 97.12 301 ASN A CA 1
ATOM 2322 C C . ASN A 1 301 ? -10.666 -13.791 9.080 1.00 97.12 301 ASN A C 1
ATOM 2324 O O . ASN A 1 301 ? -11.342 -13.658 10.098 1.00 97.12 301 ASN A O 1
ATOM 2328 N N . LYS A 1 302 ? -9.403 -13.361 8.992 1.00 96.88 302 LYS A N 1
ATOM 2329 C CA . LYS A 1 302 ? -8.745 -12.636 10.084 1.00 96.88 302 LYS A CA 1
ATOM 2330 C C . LYS A 1 302 ? -9.476 -11.328 10.397 1.00 96.88 302 LYS A C 1
ATOM 2332 O O . LYS A 1 302 ? -9.669 -11.018 11.567 1.00 96.88 302 LYS A O 1
ATOM 2337 N N . PHE A 1 303 ? -9.927 -10.603 9.371 1.00 96.31 303 PHE A N 1
ATOM 2338 C CA . PHE A 1 303 ? -10.712 -9.376 9.523 1.00 96.31 303 PHE A CA 1
ATOM 2339 C C . PHE A 1 303 ? -12.027 -9.651 10.258 1.00 96.31 303 PHE A C 1
ATOM 2341 O O . PHE A 1 303 ? -12.309 -9.010 11.265 1.00 96.31 303 PHE A O 1
ATOM 2348 N N . ARG A 1 304 ? -12.779 -10.670 9.829 1.00 95.31 304 ARG A N 1
ATOM 2349 C CA . ARG A 1 304 ? -14.016 -11.104 10.487 1.00 95.31 304 ARG A CA 1
ATOM 2350 C C . ARG A 1 304 ? -13.800 -11.343 11.980 1.00 95.31 304 ARG A C 1
ATOM 2352 O O . ARG A 1 304 ? -14.546 -10.805 12.790 1.00 95.31 304 ARG A O 1
ATOM 2359 N N . SER A 1 305 ? -12.775 -12.115 12.345 1.00 94.62 305 SER A N 1
ATOM 2360 C CA . SER A 1 305 ? -12.465 -12.402 13.750 1.00 94.62 305 SER A CA 1
ATOM 2361 C C . SER A 1 305 ? -12.005 -11.163 14.525 1.00 94.62 305 SER A C 1
ATOM 2363 O O . SER A 1 305 ? -12.403 -10.991 15.671 1.00 94.62 305 SER A O 1
ATOM 2365 N N . ALA A 1 306 ? -11.190 -10.293 13.922 1.00 91.88 306 ALA A N 1
ATOM 2366 C CA . ALA A 1 306 ? -10.632 -9.118 14.594 1.00 91.88 306 ALA A CA 1
ATOM 2367 C C . ALA A 1 306 ? -11.652 -7.988 14.811 1.00 91.88 306 ALA A C 1
ATOM 2369 O O . ALA A 1 306 ? -11.578 -7.283 15.813 1.00 91.88 306 ALA A O 1
ATOM 2370 N N . TYR A 1 307 ? -12.596 -7.820 13.884 1.00 90.00 307 TYR A N 1
ATOM 2371 C CA . TYR A 1 307 ? -13.617 -6.764 13.912 1.00 90.00 307 TYR A CA 1
ATOM 2372 C C . TYR A 1 307 ? -15.005 -7.280 14.317 1.00 90.00 307 TYR A C 1
ATOM 2374 O O . TYR A 1 307 ? -15.988 -6.541 14.272 1.00 90.00 307 TYR A O 1
ATOM 2382 N N . ASN A 1 308 ? -15.070 -8.544 14.741 1.00 90.06 308 ASN A N 1
ATOM 2383 C CA . ASN A 1 308 ? -16.273 -9.240 15.179 1.00 90.06 308 ASN A CA 1
ATOM 2384 C C . ASN A 1 308 ? -17.420 -9.184 14.155 1.00 90.06 308 ASN A C 1
ATOM 2386 O O . ASN A 1 308 ? -18.570 -8.904 14.495 1.00 90.06 308 ASN A O 1
ATOM 2390 N N . GLU A 1 309 ? -17.107 -9.426 12.879 1.00 91.25 309 GLU A N 1
ATOM 2391 C CA . GLU A 1 309 ? -18.146 -9.544 11.858 1.00 91.25 309 GLU A CA 1
ATOM 2392 C C . GLU A 1 309 ? -18.900 -10.871 12.012 1.00 91.25 309 GLU A C 1
ATOM 2394 O O . GLU A 1 309 ? -18.315 -11.950 12.165 1.00 91.25 309 GLU A O 1
ATOM 2399 N N . ILE A 1 310 ? -20.224 -10.807 11.889 1.00 90.31 310 ILE A N 1
ATOM 2400 C CA . ILE A 1 310 ? -21.080 -11.993 11.943 1.00 90.31 310 ILE A CA 1
ATOM 2401 C C . ILE A 1 310 ? -20.867 -12.823 10.679 1.00 90.31 310 ILE A C 1
ATOM 2403 O O . ILE A 1 310 ? -20.650 -14.034 10.753 1.00 90.31 310 ILE A O 1
ATOM 2407 N N . PHE A 1 311 ? -20.847 -12.157 9.525 1.00 92.44 311 PHE A N 1
ATOM 2408 C CA . PHE A 1 311 ? -20.577 -12.758 8.223 1.00 92.44 311 PHE A CA 1
ATOM 2409 C C . PHE A 1 311 ? -19.299 -12.173 7.634 1.00 92.44 311 PHE A C 1
ATOM 2411 O O . PHE A 1 311 ? -19.021 -10.987 7.796 1.00 92.44 311 PHE A O 1
ATOM 2418 N N . ARG A 1 312 ? -18.533 -12.997 6.911 1.00 93.81 312 ARG A N 1
ATOM 2419 C CA . ARG A 1 312 ? -17.390 -12.501 6.135 1.00 93.81 312 ARG A CA 1
ATOM 2420 C C . ARG A 1 312 ? -17.884 -11.417 5.168 1.00 93.81 312 ARG A C 1
ATOM 2422 O O . ARG A 1 312 ? -18.935 -11.596 4.557 1.00 93.81 312 ARG A O 1
ATOM 2429 N N . PHE A 1 313 ? -17.120 -10.335 5.023 1.00 94.94 313 PHE A N 1
ATOM 2430 C CA . PHE A 1 313 ? -17.416 -9.198 4.136 1.00 94.94 313 PHE A CA 1
ATOM 2431 C C . PHE A 1 313 ? -18.567 -8.291 4.592 1.00 94.94 313 PHE A C 1
ATOM 2433 O O . PHE A 1 313 ? -18.958 -7.392 3.847 1.00 94.94 313 PHE A O 1
ATOM 2440 N N . GLN A 1 314 ? -19.111 -8.475 5.797 1.00 92.19 314 GLN A N 1
ATOM 2441 C CA . GLN A 1 314 ? -20.250 -7.687 6.278 1.00 92.19 314 GLN A CA 1
ATOM 2442 C C . GLN A 1 314 ? -19.988 -6.174 6.202 1.00 92.19 314 GLN A C 1
ATOM 2444 O O . GLN A 1 314 ? -20.833 -5.420 5.718 1.00 92.19 314 GLN A O 1
ATOM 2449 N N . THR A 1 315 ? -18.815 -5.725 6.644 1.00 90.69 315 THR A N 1
ATOM 2450 C CA . THR A 1 315 ? -18.417 -4.313 6.632 1.00 90.69 315 THR A CA 1
ATOM 2451 C C . THR A 1 315 ? -18.239 -3.797 5.212 1.00 90.69 315 THR A C 1
ATOM 2453 O O . THR A 1 315 ? -18.685 -2.695 4.906 1.00 90.69 315 THR A O 1
ATOM 2456 N N . LEU A 1 316 ? -17.655 -4.601 4.320 1.00 92.00 316 LEU A N 1
ATOM 2457 C CA . LEU A 1 316 ? -17.507 -4.245 2.908 1.00 92.00 316 LEU A CA 1
ATOM 2458 C C . LEU A 1 316 ? -18.878 -4.035 2.244 1.00 92.00 316 LEU A C 1
ATOM 2460 O O . LEU A 1 316 ? -19.116 -3.000 1.625 1.00 92.00 316 LEU A O 1
ATOM 2464 N N . VAL A 1 317 ? -19.812 -4.967 2.450 1.00 91.50 317 VAL A N 1
ATOM 2465 C CA . VAL A 1 317 ? -21.190 -4.853 1.943 1.00 91.50 317 VAL A CA 1
ATOM 2466 C C . VAL A 1 317 ? -21.908 -3.650 2.559 1.00 91.50 317 VAL A C 1
ATOM 2468 O O . VAL A 1 317 ? -22.708 -2.995 1.892 1.00 91.50 317 VAL A O 1
ATOM 2471 N N . ARG A 1 318 ? -21.619 -3.312 3.821 1.00 89.06 318 ARG A N 1
ATOM 2472 C CA . ARG A 1 318 ? -22.157 -2.104 4.457 1.00 89.06 318 ARG A CA 1
ATOM 2473 C C . ARG A 1 318 ? -21.641 -0.833 3.782 1.00 89.06 318 ARG A C 1
ATOM 2475 O O . ARG A 1 318 ? -22.454 0.034 3.486 1.00 89.06 318 ARG A O 1
ATOM 2482 N N . CYS A 1 319 ? -20.341 -0.751 3.487 1.00 86.31 319 CYS A N 1
ATOM 2483 C CA . CYS A 1 319 ? -19.748 0.367 2.745 1.00 86.31 319 CYS A CA 1
ATOM 2484 C C . CYS A 1 319 ? -20.397 0.549 1.366 1.00 86.31 319 CYS A C 1
ATOM 2486 O O . CYS A 1 319 ? -20.648 1.681 0.961 1.00 86.31 319 CYS A O 1
ATOM 2488 N N . PHE A 1 320 ? -20.694 -0.554 0.673 1.00 84.00 320 PHE A N 1
ATOM 2489 C CA . PHE A 1 320 ? -21.365 -0.549 -0.629 1.00 84.00 320 PHE A CA 1
ATOM 2490 C C . PHE A 1 320 ? -22.801 -0.001 -0.564 1.00 84.00 320 PHE A C 1
ATOM 2492 O O . PHE A 1 320 ? -23.240 0.701 -1.469 1.00 84.00 320 PHE A O 1
ATOM 2499 N N . LYS A 1 321 ? -23.533 -0.286 0.521 1.00 84.25 321 LYS A N 1
ATOM 2500 C CA . LYS A 1 321 ? -24.940 0.117 0.701 1.00 84.25 321 LYS A CA 1
ATOM 2501 C C . LYS A 1 321 ? -25.134 1.532 1.262 1.00 84.25 321 LYS A C 1
ATOM 2503 O O . LYS A 1 321 ? -26.277 1.944 1.456 1.00 84.25 321 LYS A O 1
ATOM 2508 N N . CYS A 1 322 ? -24.065 2.266 1.574 1.00 77.81 322 CYS A N 1
ATOM 2509 C CA . CYS A 1 322 ? -24.196 3.613 2.124 1.00 77.81 322 CYS A CA 1
ATOM 2510 C C . CYS A 1 322 ? -24.846 4.576 1.101 1.00 77.81 322 CYS A C 1
ATOM 2512 O O . CYS A 1 322 ? -24.507 4.552 -0.081 1.00 77.81 322 CYS A O 1
ATOM 2514 N N . PRO A 1 323 ? -25.766 5.459 1.518 1.00 71.50 323 PRO A N 1
ATOM 2515 C CA . PRO A 1 323 ? -26.272 6.510 0.640 1.00 71.50 323 PRO A CA 1
ATOM 2516 C C . PRO A 1 323 ? -25.165 7.534 0.327 1.00 71.50 323 PRO A C 1
ATOM 2518 O O . PRO A 1 323 ? -24.367 7.882 1.198 1.00 71.50 323 PRO A O 1
ATOM 2521 N N . GLY A 1 324 ? -25.111 8.021 -0.919 1.00 75.12 324 GLY A N 1
ATOM 2522 C CA . GLY A 1 324 ? -24.113 9.011 -1.359 1.00 75.12 324 GLY A CA 1
ATOM 2523 C C . GLY A 1 324 ? -22.722 8.438 -1.660 1.00 75.12 324 GLY A C 1
ATOM 2524 O O . GLY A 1 324 ? -21.732 9.168 -1.627 1.00 75.12 324 GLY A O 1
ATOM 2525 N N . VAL A 1 325 ? -22.631 7.134 -1.926 1.00 79.94 325 VAL A N 1
ATOM 2526 C CA . VAL A 1 325 ? -21.378 6.473 -2.300 1.00 79.94 325 VAL A CA 1
ATOM 2527 C C . VAL A 1 325 ? -20.875 6.964 -3.666 1.00 79.94 325 VAL A C 1
ATOM 2529 O O . VAL A 1 325 ? -21.645 7.189 -4.597 1.00 79.94 325 VAL A O 1
ATOM 2532 N N . ASN A 1 326 ? -19.556 7.129 -3.776 1.00 84.62 326 ASN A N 1
ATOM 2533 C CA . ASN A 1 326 ? -18.879 7.550 -4.999 1.00 84.62 326 ASN A CA 1
ATOM 2534 C C . ASN A 1 326 ? -18.942 6.466 -6.101 1.00 84.62 326 ASN A C 1
ATOM 2536 O O . ASN A 1 326 ? -18.753 5.283 -5.822 1.00 84.62 326 ASN A O 1
ATOM 2540 N N . VAL A 1 327 ? -19.168 6.885 -7.352 1.00 87.75 327 VAL A N 1
ATOM 2541 C CA . VAL A 1 327 ? -19.334 5.990 -8.514 1.00 87.75 327 VAL A CA 1
ATOM 2542 C C . VAL A 1 327 ? -18.093 5.135 -8.778 1.00 87.75 327 VAL A C 1
ATOM 2544 O O . VAL A 1 327 ? -18.237 3.944 -9.037 1.00 87.75 327 VAL A O 1
ATOM 2547 N N . ASP A 1 328 ? -16.889 5.697 -8.648 1.00 86.88 328 ASP A N 1
ATOM 2548 C CA . ASP A 1 328 ? -15.639 4.958 -8.861 1.00 86.88 328 ASP A CA 1
ATOM 2549 C C . ASP A 1 328 ? -15.484 3.847 -7.818 1.00 86.88 328 ASP A C 1
ATOM 2551 O O . ASP A 1 328 ? -15.096 2.729 -8.140 1.00 86.88 328 ASP A O 1
ATOM 2555 N N . PHE A 1 329 ? -15.869 4.115 -6.567 1.00 89.12 329 PHE A N 1
ATOM 2556 C CA . PHE A 1 329 ? -15.878 3.084 -5.532 1.00 89.12 329 PHE A CA 1
ATOM 2557 C C . PHE A 1 329 ? -16.912 1.986 -5.803 1.00 89.12 329 PHE A C 1
ATOM 2559 O O . PHE A 1 329 ? -16.613 0.823 -5.547 1.00 89.12 329 PHE A O 1
ATOM 2566 N N . LEU A 1 330 ? -18.098 2.314 -6.332 1.00 89.19 330 LEU A N 1
ATOM 2567 C CA . LEU A 1 330 ? -19.074 1.292 -6.736 1.00 89.19 330 LEU A CA 1
ATOM 2568 C C . LEU A 1 330 ? -18.534 0.433 -7.876 1.00 89.19 330 LEU A C 1
ATOM 2570 O O . LEU A 1 330 ? -18.704 -0.780 -7.833 1.00 89.19 330 LEU A O 1
ATOM 2574 N N . ALA A 1 331 ? -17.860 1.044 -8.852 1.00 89.06 331 ALA A N 1
ATOM 2575 C CA . ALA A 1 331 ? -17.232 0.325 -9.952 1.00 89.06 331 ALA A CA 1
ATOM 2576 C C . ALA A 1 331 ? -16.144 -0.638 -9.454 1.00 89.06 331 ALA A C 1
ATOM 2578 O O . ALA A 1 331 ? -16.133 -1.782 -9.878 1.00 89.06 331 ALA A O 1
ATOM 2579 N N . SER A 1 332 ? -15.295 -0.224 -8.506 1.00 91.44 332 SER A N 1
ATOM 2580 C CA . SER A 1 332 ? -14.301 -1.117 -7.885 1.00 91.44 332 SER A CA 1
ATOM 2581 C C . SER A 1 332 ? -14.913 -2.210 -6.995 1.00 91.44 332 SER A C 1
ATOM 2583 O O . SER A 1 332 ? -14.235 -3.184 -6.674 1.00 91.44 332 SER A O 1
ATOM 2585 N N . CYS A 1 333 ? -16.158 -2.048 -6.526 1.00 87.69 333 CYS A N 1
ATOM 2586 C CA . CYS A 1 333 ? -16.855 -3.067 -5.731 1.00 87.69 333 CYS A CA 1
ATOM 2587 C C . CYS A 1 333 ? -17.435 -4.215 -6.566 1.00 87.69 333 CYS A C 1
ATOM 2589 O O . CYS A 1 333 ? -17.639 -5.293 -6.005 1.00 87.69 333 CYS A O 1
ATOM 2591 N N . ILE A 1 334 ? -17.781 -3.951 -7.829 1.00 84.44 334 ILE A N 1
ATOM 2592 C CA . ILE A 1 334 ? -18.460 -4.884 -8.743 1.00 84.44 334 ILE A CA 1
ATOM 2593 C C . ILE A 1 334 ? -17.417 -5.667 -9.537 1.00 84.44 334 ILE A C 1
ATOM 2595 O O . ILE A 1 334 ? -17.592 -6.901 -9.636 1.00 84.44 334 ILE A O 1
#